Protein AF-A0A2I4AKE6-F1 (afdb_monomer)

Structure (mmCIF, N/CA/C/O backbone):
data_AF-A0A2I4AKE6-F1
#
_entry.id   AF-A0A2I4AKE6-F1
#
loop_
_atom_site.group_PDB
_atom_site.id
_atom_site.type_symbol
_atom_site.label_atom_id
_atom_site.label_alt_id
_atom_site.label_comp_id
_atom_site.label_asym_id
_atom_site.label_entity_id
_atom_site.label_seq_id
_atom_site.pdbx_PDB_ins_code
_atom_site.Cartn_x
_atom_site.Cartn_y
_atom_site.Cartn_z
_atom_site.occupancy
_atom_site.B_iso_or_equiv
_atom_site.auth_seq_id
_atom_site.auth_comp_id
_atom_site.auth_asym_id
_atom_site.auth_atom_id
_atom_site.pdbx_PDB_model_num
ATOM 1 N N . MET A 1 1 ? -21.829 22.627 -34.418 1.00 38.47 1 MET A N 1
ATOM 2 C CA . MET A 1 1 ? -20.359 22.610 -34.274 1.00 38.47 1 MET A CA 1
ATOM 3 C C . MET A 1 1 ? -20.069 22.610 -32.786 1.00 38.47 1 MET A C 1
ATOM 5 O O . MET A 1 1 ? -20.034 23.666 -32.173 1.00 38.47 1 MET A O 1
ATOM 9 N N . GLU A 1 2 ? -20.020 21.418 -32.199 1.00 32.62 2 GLU A N 1
ATOM 10 C CA . GLU A 1 2 ? -19.691 21.207 -30.786 1.00 32.62 2 GLU A CA 1
ATOM 11 C C . GLU A 1 2 ? -18.181 20.988 -30.629 1.00 32.62 2 GLU A C 1
ATOM 13 O O . GLU A 1 2 ? -17.563 20.396 -31.519 1.00 32.62 2 GLU A O 1
ATOM 18 N N . PRO A 1 3 ? -17.573 21.432 -29.518 1.00 36.19 3 PRO A N 1
ATOM 19 C CA . PRO A 1 3 ? -16.171 21.170 -29.240 1.00 36.19 3 PRO A CA 1
ATOM 20 C C . PRO A 1 3 ? -15.984 19.758 -28.665 1.00 36.19 3 PRO A C 1
ATOM 22 O O . PRO A 1 3 ? -16.592 19.385 -27.660 1.00 36.19 3 PRO A O 1
ATOM 25 N N . GLN A 1 4 ? -15.101 18.978 -29.295 1.00 33.66 4 GLN A N 1
ATOM 26 C CA . GLN A 1 4 ? -14.632 17.691 -28.787 1.00 33.66 4 GLN A CA 1
ATOM 27 C C . GLN A 1 4 ? -13.889 17.889 -27.460 1.00 33.66 4 GLN A C 1
ATOM 29 O O . GLN A 1 4 ? -12.823 18.498 -27.392 1.00 33.66 4 GLN A O 1
ATOM 34 N N . LYS A 1 5 ? -14.469 17.344 -26.392 1.00 35.94 5 LYS A N 1
ATOM 35 C CA . LYS A 1 5 ? -13.840 17.196 -25.083 1.00 35.94 5 LYS A CA 1
ATOM 36 C C . LYS A 1 5 ? -12.834 16.048 -25.177 1.00 35.94 5 LYS A C 1
ATOM 38 O O . LYS A 1 5 ? -13.239 14.891 -25.252 1.00 35.94 5 LYS A O 1
ATOM 43 N N . ASN A 1 6 ? -11.540 16.372 -25.179 1.00 31.52 6 ASN A N 1
ATOM 44 C CA . ASN A 1 6 ? -10.468 15.391 -25.018 1.00 31.52 6 ASN A CA 1
ATOM 45 C C . ASN A 1 6 ? -10.684 14.630 -23.703 1.00 31.52 6 ASN A C 1
ATOM 47 O O . ASN A 1 6 ? -10.487 15.157 -22.607 1.00 31.52 6 ASN A O 1
ATOM 51 N N . ARG A 1 7 ? -11.147 13.388 -23.836 1.00 30.38 7 ARG A N 1
ATOM 52 C CA . ARG A 1 7 ? -11.190 12.385 -22.782 1.00 30.38 7 ARG A CA 1
ATOM 53 C C . ARG A 1 7 ? -9.770 11.846 -22.665 1.00 30.38 7 ARG A C 1
ATOM 55 O O . ARG A 1 7 ? -9.350 11.043 -23.484 1.00 30.38 7 ARG A O 1
ATOM 62 N N . VAL A 1 8 ? -9.017 12.365 -21.701 1.00 38.06 8 VAL A N 1
ATOM 63 C CA . VAL A 1 8 ? -7.775 11.727 -21.261 1.00 38.06 8 VAL A CA 1
ATOM 64 C C . VAL A 1 8 ? -8.184 10.389 -20.650 1.00 38.06 8 VAL A C 1
ATOM 66 O O . VAL A 1 8 ? -8.942 10.369 -19.676 1.00 38.06 8 VAL A O 1
ATOM 69 N N . ASP A 1 9 ? -7.764 9.296 -21.283 1.00 30.14 9 ASP A N 1
ATOM 70 C CA . ASP A 1 9 ? -7.914 7.941 -20.761 1.00 30.14 9 ASP A CA 1
ATOM 71 C C . ASP A 1 9 ? -7.290 7.866 -19.366 1.00 30.14 9 ASP A C 1
ATOM 73 O O . ASP A 1 9 ? -6.108 8.145 -19.179 1.00 30.14 9 ASP A O 1
ATOM 77 N N . ARG A 1 10 ? -8.118 7.526 -18.374 1.00 36.72 10 ARG A N 1
ATOM 78 C CA . ARG A 1 10 ? -7.709 7.295 -16.980 1.00 36.72 10 ARG A CA 1
ATOM 79 C C . ARG A 1 10 ? -7.248 5.852 -16.731 1.00 36.72 10 ARG A C 1
ATOM 81 O O . ARG A 1 10 ? -6.892 5.535 -15.606 1.00 36.72 10 ARG A O 1
ATOM 88 N N . ASP A 1 11 ? -7.234 5.001 -17.757 1.00 35.56 11 ASP A N 1
ATOM 89 C CA . ASP A 1 11 ? -7.023 3.555 -17.597 1.00 35.56 11 ASP A CA 1
ATOM 90 C C . ASP A 1 11 ? -5.555 3.103 -17.669 1.00 35.56 11 ASP A C 1
ATOM 92 O O . ASP A 1 11 ? -5.260 1.944 -17.398 1.00 35.56 11 ASP A O 1
ATOM 96 N N . SER A 1 12 ? -4.601 3.995 -17.959 1.00 31.31 12 SER A N 1
ATOM 97 C CA . SER A 1 12 ? -3.183 3.607 -18.093 1.00 31.31 12 SER A CA 1
ATOM 98 C C . SER A 1 12 ? -2.336 3.793 -16.824 1.00 31.31 12 SER A C 1
ATOM 100 O O . SER A 1 12 ? -1.141 3.515 -16.854 1.00 31.31 12 SER A O 1
ATOM 102 N N . THR A 1 13 ? -2.901 4.277 -15.711 1.00 38.59 13 THR A N 1
ATOM 103 C CA . THR A 1 13 ? -2.116 4.716 -14.535 1.00 38.59 13 THR A CA 1
ATOM 104 C C . THR A 1 13 ? -2.053 3.731 -13.364 1.00 38.59 13 THR A C 1
ATOM 106 O O . THR A 1 13 ? -1.404 4.039 -12.373 1.00 38.59 13 THR A O 1
ATOM 109 N N . HIS A 1 14 ? -2.666 2.547 -13.453 1.00 39.97 14 HIS A N 1
ATOM 110 C CA . HIS A 1 14 ? -2.782 1.636 -12.300 1.00 39.97 14 HIS A CA 1
ATOM 111 C C . HIS A 1 14 ? -1.680 0.568 -12.156 1.00 39.97 14 HIS A C 1
ATOM 113 O O . HIS A 1 14 ? -1.729 -0.212 -11.216 1.00 39.97 14 HIS A O 1
ATOM 119 N N . SER A 1 15 ? -0.676 0.503 -13.040 1.00 36.66 15 SER A N 1
ATOM 120 C CA . SER A 1 15 ? 0.200 -0.686 -13.104 1.00 36.66 15 SER A CA 1
ATOM 121 C C . SER A 1 15 ? 1.599 -0.566 -12.475 1.00 36.66 15 SER A C 1
ATOM 123 O O . SER A 1 15 ? 2.372 -1.507 -12.641 1.00 36.66 15 SER A O 1
ATOM 125 N N . PHE A 1 16 ? 1.991 0.524 -11.800 1.00 38.81 16 PHE A N 1
ATOM 126 C CA . PHE A 1 16 ? 3.428 0.713 -11.504 1.00 38.81 16 PHE A CA 1
ATOM 127 C C . PHE A 1 16 ? 3.896 0.664 -10.041 1.00 38.81 16 PHE A C 1
ATOM 129 O O . PHE A 1 16 ? 5.099 0.671 -9.823 1.00 38.81 16 PHE A O 1
ATOM 136 N N . MET A 1 17 ? 3.044 0.518 -9.029 1.00 42.09 17 MET A N 1
ATOM 137 C CA . MET A 1 17 ? 3.538 0.285 -7.661 1.00 42.09 17 MET A CA 1
ATOM 138 C C . MET A 1 17 ? 2.606 -0.667 -6.929 1.00 42.09 17 MET A C 1
ATOM 140 O O . MET A 1 17 ? 1.635 -0.253 -6.311 1.00 42.09 17 MET A O 1
ATOM 144 N N . GLY A 1 18 ? 2.901 -1.961 -7.055 1.00 40.47 18 GLY A N 1
ATOM 145 C CA . GLY A 1 18 ? 2.261 -3.018 -6.282 1.00 40.47 18 GLY A CA 1
ATOM 146 C C . GLY A 1 18 ? 2.714 -2.945 -4.831 1.00 40.47 18 GLY A C 1
ATOM 147 O O . GLY A 1 18 ? 3.645 -3.636 -4.428 1.00 40.47 18 GLY A O 1
ATOM 148 N N . LEU A 1 19 ? 2.054 -2.084 -4.069 1.00 44.03 19 LEU A N 1
ATOM 149 C CA . LEU A 1 19 ? 2.039 -2.108 -2.615 1.00 44.03 19 LEU A CA 1
ATOM 150 C C . LEU A 1 19 ? 0.587 -1.939 -2.178 1.00 44.03 19 LEU A C 1
ATOM 152 O O . LEU A 1 19 ? 0.215 -1.001 -1.479 1.00 44.03 19 LEU A O 1
ATOM 156 N N . ASP A 1 20 ? -0.240 -2.887 -2.623 1.00 45.12 20 ASP A N 1
ATOM 157 C CA . ASP A 1 20 ? -1.551 -3.110 -2.034 1.00 45.12 20 ASP A CA 1
ATOM 158 C C . ASP A 1 20 ? -1.311 -3.475 -0.564 1.00 45.12 20 ASP A C 1
ATOM 160 O O . ASP A 1 20 ? -0.969 -4.616 -0.229 1.00 45.12 20 ASP A O 1
ATOM 164 N N . ILE A 1 21 ? -1.445 -2.503 0.344 1.00 46.41 21 ILE A N 1
ATOM 165 C CA . ILE A 1 21 ? -1.764 -2.859 1.718 1.00 46.41 21 ILE A CA 1
ATOM 166 C C . ILE A 1 21 ? -3.148 -3.487 1.626 1.00 46.41 21 ILE A C 1
ATOM 168 O O . ILE A 1 21 ? -4.038 -3.040 0.904 1.00 46.41 21 ILE A O 1
ATOM 172 N N . VAL A 1 22 ? -3.296 -4.651 2.237 1.00 48.03 22 VAL A N 1
ATOM 173 C CA . VAL A 1 22 ? -4.412 -5.542 1.938 1.00 48.03 22 VAL A CA 1
ATOM 174 C C . VAL A 1 22 ? -5.661 -5.037 2.658 1.00 48.03 22 VAL A C 1
ATOM 176 O O . VAL A 1 22 ? -6.074 -5.538 3.701 1.00 48.03 22 VAL A O 1
ATOM 179 N N . MET A 1 23 ? -6.249 -3.983 2.100 1.00 49.62 23 MET A N 1
ATOM 180 C CA . MET A 1 23 ? -7.586 -3.487 2.408 1.00 49.62 23 MET A CA 1
ATOM 181 C C . MET A 1 23 ? -8.534 -3.642 1.211 1.00 49.62 23 MET A C 1
ATOM 183 O O . MET A 1 23 ? -9.724 -3.353 1.339 1.00 49.62 23 MET A O 1
ATOM 187 N N . GLN A 1 24 ? -8.041 -4.126 0.062 1.00 43.97 24 GLN A N 1
ATOM 188 C CA . GLN A 1 24 ? -8.858 -4.460 -1.105 1.00 43.97 24 GLN A CA 1
ATOM 189 C C . GLN A 1 24 ? -9.118 -5.965 -1.267 1.00 43.97 24 GLN A C 1
ATOM 191 O O . GLN A 1 24 ? -8.494 -6.834 -0.662 1.00 43.97 24 GLN A O 1
ATOM 196 N N . ASP A 1 25 ? -10.189 -6.215 -2.012 1.00 46.47 25 ASP A N 1
ATOM 197 C CA . ASP A 1 25 ? -11.026 -7.405 -2.061 1.00 46.47 25 ASP A CA 1
ATOM 198 C C . ASP A 1 25 ? -10.290 -8.678 -2.509 1.00 46.47 25 ASP A C 1
ATOM 200 O O . ASP A 1 25 ? -9.368 -8.642 -3.317 1.00 46.47 25 ASP A O 1
ATOM 204 N N . GLY A 1 26 ? -10.755 -9.850 -2.064 1.00 49.59 26 GLY A N 1
ATOM 205 C CA . GLY A 1 26 ? -10.134 -11.146 -2.381 1.00 49.59 26 GLY A CA 1
ATOM 206 C C . GLY A 1 26 ? -10.088 -11.529 -3.870 1.00 49.59 26 GLY A C 1
ATOM 207 O O . GLY A 1 26 ? -9.507 -12.562 -4.199 1.00 49.59 26 GLY A O 1
ATOM 208 N N . ARG A 1 27 ? -10.657 -10.700 -4.752 1.00 51.59 27 ARG A N 1
ATOM 209 C CA . ARG A 1 27 ? -10.729 -10.896 -6.205 1.00 51.59 27 ARG A CA 1
ATOM 210 C C . ARG A 1 27 ? -9.373 -10.765 -6.905 1.00 51.59 27 ARG A C 1
ATOM 212 O O . ARG A 1 27 ? -9.135 -11.490 -7.870 1.00 51.59 27 ARG A O 1
ATOM 219 N N . ASP A 1 28 ? -8.469 -9.927 -6.402 1.00 56.94 28 ASP A N 1
ATOM 220 C CA . ASP A 1 28 ? -7.178 -9.690 -7.068 1.00 56.94 28 ASP A CA 1
ATOM 221 C C . ASP A 1 28 ? -6.180 -10.828 -6.804 1.00 56.94 28 ASP A C 1
ATOM 223 O O . ASP A 1 28 ? -5.470 -11.270 -7.709 1.00 56.94 28 ASP A O 1
ATOM 227 N N . GLY A 1 29 ? -6.221 -11.420 -5.605 1.00 61.97 29 GLY A N 1
ATOM 228 C CA . GLY A 1 29 ? -5.504 -12.666 -5.321 1.00 61.97 29 GLY A CA 1
ATOM 229 C C . GLY A 1 29 ? -5.982 -13.817 -6.217 1.00 61.97 29 GLY A C 1
ATOM 230 O O . GLY A 1 29 ? -5.176 -14.528 -6.822 1.00 61.97 29 GLY A O 1
ATOM 231 N N . GLU A 1 30 ? -7.296 -13.974 -6.384 1.00 73.31 30 GLU A N 1
ATOM 232 C CA . GLU A 1 30 ? -7.837 -15.006 -7.276 1.00 73.31 30 GLU A CA 1
ATOM 233 C C . GLU A 1 30 ? -7.382 -14.818 -8.729 1.00 73.31 30 GLU A C 1
ATOM 235 O O . GLU A 1 30 ? -7.088 -15.805 -9.405 1.00 73.31 30 GLU A O 1
ATOM 240 N N . LEU A 1 31 ? -7.236 -13.577 -9.203 1.00 81.69 31 LEU A N 1
ATOM 241 C CA . LEU A 1 31 ? -6.708 -13.298 -10.539 1.00 81.69 31 LEU A CA 1
ATOM 242 C C . LEU A 1 31 ? -5.254 -13.766 -10.708 1.00 81.69 31 LEU A C 1
ATOM 244 O O . LEU A 1 31 ? -4.941 -14.403 -11.720 1.00 81.69 31 LEU A O 1
ATOM 248 N N . LEU A 1 32 ? -4.374 -13.491 -9.737 1.00 84.62 32 LEU A N 1
ATOM 249 C CA . LEU A 1 32 ? -2.970 -13.927 -9.786 1.00 84.62 32 LEU A CA 1
ATOM 250 C C . LEU A 1 32 ? -2.865 -15.450 -9.843 1.00 84.62 32 LEU A C 1
ATOM 252 O O . LEU A 1 32 ? -2.149 -15.998 -10.687 1.00 84.62 32 LEU A O 1
ATOM 256 N N . LYS A 1 33 ? -3.642 -16.133 -8.999 1.00 84.69 33 LYS A N 1
ATOM 257 C CA . LYS A 1 33 ? -3.708 -17.594 -8.982 1.00 84.69 33 LYS A CA 1
ATOM 258 C C . LYS A 1 33 ? -4.236 -18.149 -10.307 1.00 84.69 33 LYS A C 1
ATOM 260 O O . LYS A 1 33 ? -3.587 -19.000 -10.906 1.00 84.69 33 LYS A O 1
ATOM 265 N N . ASN A 1 34 ? -5.350 -17.617 -10.809 1.00 85.31 34 ASN A N 1
ATOM 266 C CA . ASN A 1 34 ? -5.944 -18.051 -12.077 1.00 85.31 34 ASN A CA 1
ATOM 267 C C . ASN A 1 34 ? -4.990 -17.839 -13.264 1.00 85.31 34 ASN A C 1
ATOM 269 O O . ASN A 1 34 ? -4.931 -18.664 -14.176 1.00 85.31 34 ASN A O 1
ATOM 273 N N . THR A 1 35 ? -4.223 -16.746 -13.252 1.00 89.06 35 THR A N 1
ATOM 274 C CA . THR A 1 35 ? -3.222 -16.451 -14.286 1.00 89.06 35 THR A CA 1
ATOM 275 C C . THR A 1 35 ? -2.043 -17.422 -14.206 1.00 89.06 35 THR A C 1
ATOM 277 O O . THR A 1 35 ? -1.638 -17.974 -15.230 1.00 89.06 35 THR A O 1
ATOM 280 N N . SER A 1 36 ? -1.537 -17.684 -12.998 1.00 91.50 36 SER A N 1
ATOM 281 C CA . SER A 1 36 ? -0.499 -18.690 -12.731 1.00 91.50 36 SER A CA 1
ATOM 282 C C . SER A 1 36 ? -0.925 -20.085 -13.218 1.00 91.50 36 SER A C 1
ATOM 284 O O . SER A 1 36 ? -0.188 -20.758 -13.951 1.00 91.50 36 SER A O 1
ATOM 286 N N . ASP A 1 37 ? -2.166 -20.475 -12.912 1.00 90.31 37 ASP A N 1
ATOM 287 C CA . ASP A 1 37 ? -2.764 -21.738 -13.345 1.00 90.31 37 ASP A CA 1
ATOM 288 C C . ASP A 1 37 ? -2.898 -21.815 -14.870 1.00 90.31 37 ASP A C 1
ATOM 290 O O . ASP A 1 37 ? -2.515 -22.820 -15.474 1.00 90.31 37 ASP A O 1
ATOM 294 N N . LEU A 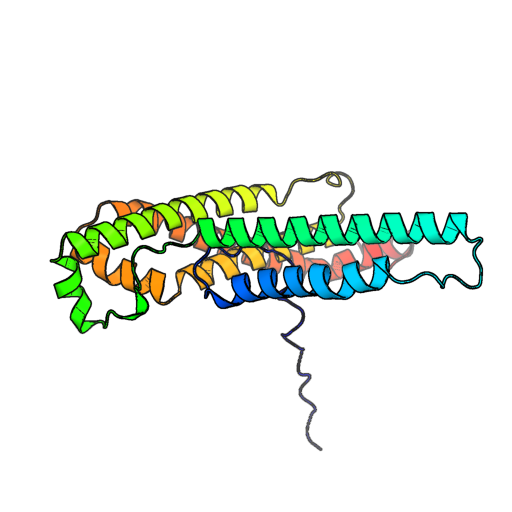1 38 ? -3.376 -20.751 -15.523 1.00 93.50 38 LEU A N 1
ATOM 295 C CA . LEU A 1 38 ? -3.492 -20.693 -16.981 1.00 93.50 38 LEU A CA 1
ATOM 296 C C . LEU A 1 38 ? -2.125 -20.857 -17.664 1.00 93.50 38 LEU A C 1
ATOM 298 O O . LEU A 1 38 ? -1.990 -21.636 -18.614 1.00 93.50 38 LEU A O 1
ATOM 302 N N . ILE A 1 39 ? -1.103 -20.146 -17.184 1.00 93.75 39 ILE A N 1
ATOM 303 C CA . ILE A 1 39 ? 0.255 -20.218 -17.736 1.00 93.75 39 ILE A CA 1
ATOM 304 C C . ILE A 1 39 ? 0.827 -21.625 -17.560 1.00 93.75 39 ILE A C 1
ATOM 306 O O . ILE A 1 39 ? 1.281 -22.227 -18.537 1.00 93.75 39 ILE A O 1
ATOM 310 N N . SER A 1 40 ? 0.722 -22.196 -16.363 1.00 93.75 40 SER A N 1
ATOM 311 C CA . SER A 1 40 ? 1.242 -23.534 -16.060 1.00 93.75 40 SER A CA 1
ATOM 312 C C . SER A 1 40 ? 0.533 -24.648 -16.821 1.00 93.75 40 SER A C 1
ATOM 314 O O . SER A 1 40 ? 1.154 -25.486 -17.491 1.00 93.75 40 SER A O 1
ATOM 316 N N . GLN A 1 41 ? -0.792 -24.678 -16.715 1.00 93.62 41 GLN A N 1
ATOM 317 C CA . GLN A 1 41 ? -1.593 -25.818 -17.145 1.00 93.62 41 GLN A CA 1
ATOM 318 C C . GLN A 1 41 ? -1.873 -25.785 -18.648 1.00 93.62 41 GLN A C 1
ATOM 320 O O . GLN A 1 41 ? -1.991 -26.844 -19.264 1.00 93.62 41 GLN A O 1
ATOM 325 N N . VAL A 1 42 ? -1.929 -24.596 -19.260 1.00 93.12 42 VAL A N 1
ATOM 326 C CA . VAL A 1 42 ? -2.205 -24.450 -20.695 1.00 93.12 42 VAL A CA 1
ATOM 327 C C . VAL A 1 42 ? -0.935 -24.122 -21.466 1.00 93.12 42 VAL A C 1
ATOM 329 O O . VAL A 1 42 ? -0.503 -24.932 -22.288 1.00 93.12 42 VAL A O 1
ATOM 332 N N . TYR A 1 43 ? -0.309 -22.972 -21.208 1.00 92.06 43 TYR A N 1
ATOM 333 C CA . TYR A 1 43 ? 0.768 -22.467 -22.067 1.00 92.06 43 TYR A CA 1
ATOM 334 C C . TYR A 1 43 ? 2.062 -23.278 -21.950 1.00 92.06 43 TYR A C 1
ATOM 336 O O . TYR A 1 43 ? 2.572 -23.754 -22.966 1.00 92.06 43 TYR A O 1
ATOM 344 N N . ILE A 1 44 ? 2.564 -23.513 -20.735 1.00 94.06 44 ILE A N 1
ATOM 345 C CA . ILE A 1 44 ? 3.777 -24.315 -20.510 1.00 94.06 44 ILE A CA 1
ATOM 346 C C . ILE A 1 44 ? 3.554 -25.755 -20.983 1.00 94.06 44 ILE A C 1
ATOM 348 O O . ILE A 1 44 ? 4.396 -26.332 -21.674 1.00 94.06 44 ILE A O 1
ATOM 352 N N . SER A 1 45 ? 2.392 -26.331 -20.670 1.00 91.69 45 SER A N 1
ATOM 353 C CA . SER A 1 45 ? 2.033 -27.690 -21.088 1.00 91.69 45 SER A CA 1
ATOM 354 C C . SER A 1 45 ? 1.933 -27.843 -22.610 1.00 91.69 45 SER A C 1
ATOM 356 O O . SER A 1 45 ? 2.370 -28.860 -23.158 1.00 91.69 45 SER A O 1
ATOM 358 N N . MET A 1 46 ? 1.392 -26.841 -23.308 1.00 92.69 46 MET A N 1
ATOM 359 C CA . MET A 1 46 ? 1.352 -26.802 -24.771 1.00 92.69 46 MET A CA 1
ATOM 360 C C . MET A 1 46 ? 2.764 -26.673 -25.349 1.00 92.69 46 MET A C 1
ATOM 362 O O . MET A 1 46 ? 3.159 -27.511 -26.159 1.00 92.69 46 MET A O 1
ATOM 366 N N . LEU A 1 47 ? 3.565 -25.726 -24.847 1.00 91.38 47 LEU A N 1
ATOM 367 C CA . LEU A 1 47 ? 4.950 -25.526 -25.275 1.00 91.38 47 LEU A CA 1
ATOM 368 C C . LEU A 1 47 ? 5.787 -26.795 -25.105 1.00 91.38 47 LEU A C 1
ATOM 370 O O . LEU A 1 47 ? 6.481 -27.185 -26.043 1.00 91.38 47 LEU A O 1
ATOM 374 N N . LYS A 1 48 ? 5.678 -27.501 -23.970 1.00 91.06 48 LYS A N 1
ATOM 375 C CA . LYS A 1 48 ? 6.380 -28.775 -23.726 1.00 91.06 48 LYS A CA 1
ATOM 376 C C . LYS A 1 48 ? 6.078 -29.813 -24.817 1.00 91.06 48 LYS A C 1
ATOM 378 O O . LYS A 1 48 ? 7.015 -30.452 -25.298 1.00 91.06 48 LYS A O 1
ATOM 383 N N . LYS A 1 49 ? 4.824 -29.908 -25.278 1.00 89.56 49 LYS A N 1
ATOM 384 C CA . LYS A 1 49 ? 4.377 -30.841 -26.335 1.00 89.56 49 LYS A CA 1
ATOM 385 C C . LYS A 1 49 ? 4.758 -30.414 -27.755 1.00 89.56 49 LYS A C 1
ATOM 387 O O . LYS A 1 49 ? 4.794 -31.260 -28.646 1.00 89.56 49 LYS A O 1
ATOM 392 N N . THR A 1 50 ? 5.055 -29.139 -27.983 1.00 87.12 50 THR A N 1
ATOM 393 C CA . THR A 1 50 ? 5.424 -28.626 -29.307 1.00 87.12 50 THR A CA 1
ATOM 394 C C . THR A 1 50 ? 6.772 -29.191 -29.756 1.00 87.12 50 THR A C 1
ATOM 396 O O . THR A 1 50 ? 7.806 -28.910 -29.153 1.00 87.12 50 THR A O 1
ATOM 399 N N . THR A 1 51 ? 6.774 -30.003 -30.813 1.00 78.00 51 THR A N 1
ATOM 400 C CA . THR A 1 51 ? 7.979 -30.645 -31.377 1.00 78.00 51 THR A CA 1
ATOM 401 C C . THR A 1 51 ? 8.535 -29.935 -32.611 1.00 78.00 51 THR A C 1
ATOM 403 O O . THR A 1 51 ? 9.644 -30.240 -33.039 1.00 78.00 51 THR A O 1
ATOM 406 N N . HIS A 1 52 ? 7.777 -28.998 -33.178 1.00 74.69 52 HIS A N 1
ATOM 407 C CA . HIS A 1 52 ? 8.091 -28.272 -34.404 1.00 74.69 52 HIS A CA 1
ATOM 408 C C . HIS A 1 52 ? 7.966 -26.763 -34.173 1.00 74.69 52 HIS A C 1
ATOM 410 O O . HIS A 1 52 ? 7.150 -26.318 -33.372 1.00 74.69 52 HIS A O 1
ATOM 416 N N . GLY A 1 53 ? 8.777 -25.975 -34.870 1.00 75.62 53 GLY A N 1
ATOM 417 C CA . GLY A 1 53 ? 8.835 -24.522 -34.729 1.00 75.62 53 GLY A CA 1
ATOM 418 C C . GLY A 1 53 ? 10.231 -24.002 -35.061 1.00 75.62 53 GLY A C 1
ATOM 419 O O . GLY A 1 53 ? 11.149 -24.790 -35.275 1.00 75.62 53 GLY A O 1
ATOM 420 N N . GLY A 1 54 ? 10.383 -22.678 -35.135 1.00 76.25 54 GLY A N 1
ATOM 421 C CA . GLY A 1 54 ? 11.676 -22.059 -35.430 1.00 76.25 54 GLY A CA 1
ATOM 422 C C . GLY A 1 54 ? 12.187 -22.402 -36.829 1.00 76.25 54 GLY A C 1
ATOM 423 O O . GLY A 1 54 ? 13.288 -22.917 -36.963 1.00 76.25 54 GLY A O 1
ATOM 424 N N . GLU A 1 55 ? 11.411 -22.088 -37.873 1.00 78.38 55 GLU A N 1
ATOM 425 C CA . GLU A 1 55 ? 11.697 -22.411 -39.290 1.00 78.38 55 GLU A CA 1
ATOM 426 C C . GLU A 1 55 ? 13.094 -21.985 -39.788 1.00 78.38 55 GLU A C 1
ATOM 428 O O . GLU A 1 55 ? 13.572 -22.475 -40.807 1.00 78.38 55 GLU A O 1
ATOM 433 N N . LYS A 1 56 ? 13.764 -21.078 -39.067 1.00 83.38 56 LYS A N 1
ATOM 434 C CA . LYS A 1 56 ? 15.112 -20.568 -39.364 1.00 83.38 56 LYS A CA 1
ATOM 435 C C . LYS A 1 56 ? 16.211 -21.128 -38.446 1.00 83.38 56 LYS A C 1
ATOM 437 O O . LYS A 1 56 ? 17.336 -20.640 -38.496 1.00 83.38 56 LYS A O 1
ATOM 442 N N . MET A 1 57 ? 15.904 -22.098 -37.585 1.00 85.56 57 MET A N 1
ATOM 443 C CA . MET A 1 57 ? 16.800 -22.607 -36.539 1.00 85.56 57 MET A CA 1
ATOM 444 C C . MET A 1 57 ? 17.057 -24.105 -36.708 1.00 85.56 57 MET A C 1
ATOM 446 O O . MET A 1 57 ? 16.216 -24.852 -37.204 1.00 85.56 57 MET A O 1
ATOM 450 N N . THR A 1 58 ? 18.225 -24.567 -36.261 1.00 87.94 58 THR A N 1
ATOM 451 C CA . THR A 1 58 ? 18.489 -26.011 -36.158 1.00 87.94 58 THR A CA 1
ATOM 452 C C . THR A 1 58 ? 17.692 -26.624 -35.001 1.00 87.94 58 THR A C 1
ATOM 454 O O . THR A 1 58 ? 17.388 -25.944 -34.021 1.00 87.94 58 THR A O 1
ATOM 457 N N . ALA A 1 59 ? 17.386 -27.924 -35.069 1.00 84.75 59 ALA A N 1
ATOM 458 C CA . ALA A 1 59 ? 16.620 -28.606 -34.019 1.00 84.75 59 ALA A CA 1
ATOM 459 C C . ALA A 1 59 ? 17.219 -28.459 -32.595 1.00 84.75 59 ALA A C 1
ATOM 461 O O . ALA A 1 59 ? 16.447 -28.212 -31.665 1.00 84.75 59 ALA A O 1
ATOM 462 N N . PRO A 1 60 ? 18.554 -28.529 -32.386 1.00 87.06 60 PRO A N 1
ATOM 463 C CA . PRO A 1 60 ? 19.149 -28.281 -31.070 1.00 87.06 60 PRO A CA 1
ATOM 464 C C . PRO A 1 60 ? 18.982 -26.832 -30.591 1.00 87.06 60 PRO A C 1
ATOM 466 O O . PRO A 1 60 ? 18.694 -26.607 -29.420 1.00 87.06 60 PRO A O 1
ATOM 469 N N . GLN A 1 61 ? 19.119 -25.849 -31.489 1.00 88.06 61 GLN A N 1
ATOM 470 C CA . GLN A 1 61 ? 18.934 -24.429 -31.157 1.00 88.06 61 GLN A CA 1
ATOM 471 C C . GLN A 1 61 ? 17.483 -24.118 -30.791 1.00 88.06 61 GLN A C 1
ATOM 473 O O . GLN A 1 61 ? 17.232 -23.412 -29.818 1.00 88.06 61 GLN A O 1
ATOM 478 N N . PHE A 1 62 ? 16.532 -24.671 -31.546 1.00 88.38 62 PHE A N 1
ATOM 479 C CA . PHE A 1 62 ? 15.114 -24.534 -31.241 1.00 88.38 62 PHE A CA 1
ATOM 480 C C . PHE A 1 62 ? 14.783 -25.119 -29.863 1.00 88.38 62 PHE A C 1
ATOM 482 O O . PHE A 1 62 ? 14.072 -24.480 -29.091 1.00 88.38 62 PHE A O 1
ATOM 489 N N . GLN A 1 63 ? 15.336 -26.289 -29.520 1.00 88.69 63 GLN A N 1
ATOM 490 C CA . GLN A 1 63 ? 15.112 -26.875 -28.197 1.00 88.69 63 GLN A CA 1
ATOM 491 C C . GLN A 1 63 ? 15.733 -26.072 -27.054 1.00 88.69 63 GLN A C 1
ATOM 493 O O . GLN A 1 63 ? 15.096 -25.941 -26.013 1.00 88.69 63 GLN A O 1
ATOM 498 N N . ALA A 1 64 ? 16.925 -25.502 -27.245 1.00 90.94 64 ALA A N 1
ATOM 499 C CA . ALA A 1 64 ? 17.542 -24.641 -26.238 1.00 90.94 64 ALA A CA 1
ATOM 500 C C . ALA A 1 64 ? 16.672 -23.404 -25.948 1.00 90.94 64 ALA A C 1
ATOM 502 O O . ALA A 1 64 ? 16.257 -23.202 -24.811 1.00 90.94 64 ALA A O 1
ATOM 503 N N . VAL A 1 65 ? 16.283 -22.651 -26.986 1.00 91.38 65 VAL A N 1
ATOM 504 C CA . VAL A 1 65 ? 15.437 -21.450 -26.833 1.00 91.38 65 VAL A CA 1
ATOM 505 C C . VAL A 1 65 ? 14.071 -21.785 -26.239 1.00 91.38 65 VAL A C 1
ATOM 507 O O . VAL A 1 65 ? 13.557 -21.057 -25.391 1.00 91.38 65 VAL A O 1
ATOM 510 N N . LYS A 1 66 ? 13.474 -22.903 -26.665 1.00 92.56 66 LYS A N 1
ATOM 511 C CA . LYS A 1 66 ? 12.214 -23.384 -26.100 1.00 92.56 66 LYS A CA 1
ATOM 512 C C . LYS A 1 66 ? 12.355 -23.675 -24.604 1.00 92.56 66 LYS A C 1
ATOM 514 O O . LYS A 1 66 ? 11.468 -23.296 -23.842 1.00 92.56 66 LYS A O 1
ATOM 519 N N . GLN A 1 67 ? 13.426 -24.352 -24.193 1.00 94.06 67 GLN A N 1
ATOM 520 C CA . GLN A 1 67 ? 13.647 -24.682 -22.789 1.00 94.06 67 GLN A CA 1
ATOM 521 C C . GLN A 1 67 ? 13.889 -23.425 -21.951 1.00 94.06 67 GLN A C 1
ATOM 523 O O . GLN A 1 67 ? 13.295 -23.302 -20.884 1.00 94.06 67 GLN A O 1
ATOM 528 N N . ASP A 1 68 ? 14.672 -22.470 -22.453 1.00 95.06 68 ASP A N 1
ATOM 529 C CA . ASP A 1 68 ? 14.911 -21.194 -21.771 1.00 95.06 68 ASP A CA 1
ATOM 530 C C . ASP A 1 68 ? 13.606 -20.417 -21.568 1.00 95.06 68 ASP A C 1
ATOM 532 O O . ASP A 1 68 ? 13.324 -19.951 -20.464 1.00 95.06 68 ASP A O 1
ATOM 536 N N . TYR A 1 69 ? 12.759 -20.348 -22.599 1.00 93.88 69 TYR A N 1
ATOM 537 C CA . TYR A 1 69 ? 11.462 -19.681 -22.501 1.00 93.88 69 TYR A CA 1
ATOM 538 C C . TYR A 1 69 ? 10.506 -20.389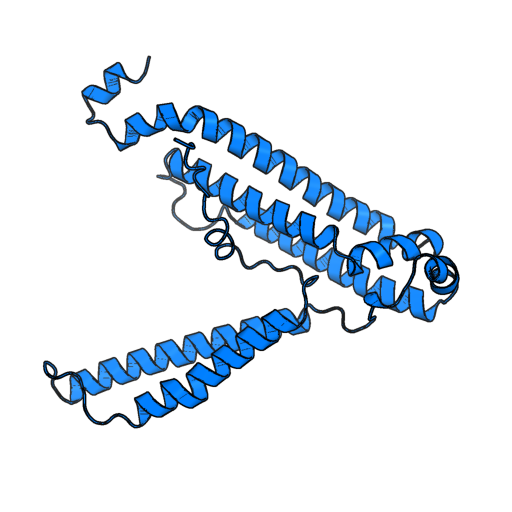 -21.531 1.00 93.88 69 TYR A C 1
ATOM 540 O O . TYR A 1 69 ? 9.815 -19.729 -20.755 1.00 93.88 69 TYR A O 1
ATOM 548 N N . ILE A 1 70 ? 10.489 -21.728 -21.525 1.00 95.12 70 ILE A N 1
ATOM 549 C CA . ILE A 1 70 ? 9.735 -22.507 -20.530 1.00 95.12 70 ILE A CA 1
ATOM 550 C C . ILE A 1 70 ? 10.228 -22.176 -19.120 1.00 95.12 70 ILE A C 1
ATOM 552 O O . ILE A 1 70 ? 9.400 -21.870 -18.267 1.00 95.12 70 ILE A O 1
ATOM 556 N N . ASN A 1 71 ? 11.542 -22.161 -18.889 1.00 95.62 71 ASN A N 1
ATOM 557 C CA . ASN A 1 71 ? 12.112 -21.817 -17.586 1.00 95.62 71 ASN A CA 1
ATOM 558 C C . ASN A 1 71 ? 11.715 -20.388 -17.165 1.00 95.62 71 ASN A C 1
ATOM 560 O O . ASN A 1 71 ? 11.366 -20.161 -16.010 1.00 95.62 71 ASN A O 1
ATOM 564 N N . SER A 1 72 ? 11.709 -19.422 -18.095 1.00 96.25 72 SER A N 1
ATOM 565 C CA . SER A 1 72 ? 11.229 -18.060 -17.815 1.00 96.25 72 SER A CA 1
ATOM 566 C C . SER A 1 72 ? 9.756 -18.033 -17.394 1.00 96.25 72 SER A C 1
ATOM 568 O O . SER A 1 72 ? 9.409 -17.332 -16.445 1.00 96.25 72 SER A O 1
ATOM 570 N N . LEU A 1 73 ? 8.890 -18.807 -18.056 1.00 95.56 73 LEU A N 1
ATOM 571 C CA . LEU A 1 73 ? 7.472 -18.908 -17.691 1.00 95.56 73 LEU A CA 1
ATOM 572 C C . LEU A 1 73 ? 7.257 -19.631 -16.355 1.00 95.56 73 LEU A C 1
ATOM 574 O O . LEU A 1 73 ? 6.377 -19.234 -15.591 1.00 95.56 73 LEU A O 1
ATOM 578 N N . GLU A 1 74 ? 8.048 -20.663 -16.056 1.00 95.25 74 GLU A N 1
ATOM 579 C CA . GLU A 1 74 ? 8.021 -21.360 -14.763 1.00 95.25 74 GLU A CA 1
ATOM 580 C C . GLU A 1 74 ? 8.447 -20.415 -13.628 1.00 95.25 74 GLU A C 1
ATOM 582 O O . GLU A 1 74 ? 7.754 -20.322 -12.615 1.00 95.25 74 GLU A O 1
ATOM 587 N N . ASN A 1 75 ? 9.504 -19.624 -13.832 1.00 94.31 75 ASN A N 1
ATOM 588 C CA . ASN A 1 75 ? 9.932 -18.597 -12.877 1.00 94.31 75 ASN A CA 1
ATOM 589 C C . ASN A 1 75 ? 8.858 -17.517 -12.677 1.00 94.31 75 ASN A C 1
ATOM 591 O O . ASN A 1 75 ? 8.561 -17.145 -11.543 1.00 94.31 75 ASN A O 1
ATOM 595 N N . PHE A 1 76 ? 8.237 -17.038 -13.759 1.00 93.38 76 PHE A N 1
ATOM 596 C CA . PHE A 1 76 ? 7.156 -16.054 -13.676 1.00 93.38 76 PHE A CA 1
ATOM 597 C C . PHE A 1 76 ? 5.932 -16.603 -12.929 1.00 93.38 76 PHE A C 1
ATOM 599 O O . PHE A 1 76 ? 5.368 -15.932 -12.071 1.00 93.38 76 PHE A O 1
ATOM 606 N N . THR A 1 77 ? 5.561 -17.855 -13.191 1.00 93.31 77 THR A N 1
ATOM 607 C CA . THR A 1 77 ? 4.494 -18.560 -12.465 1.00 93.31 77 THR A CA 1
ATOM 608 C C . THR A 1 77 ? 4.819 -18.677 -10.974 1.00 93.31 77 THR A C 1
ATOM 610 O O . THR A 1 77 ? 3.959 -18.422 -10.127 1.00 93.31 77 THR A O 1
ATOM 613 N N . SER A 1 78 ? 6.062 -19.037 -10.636 1.00 90.88 78 SER A N 1
ATOM 614 C CA . SER A 1 78 ? 6.520 -19.090 -9.245 1.00 90.88 78 SER A CA 1
ATOM 615 C C . SER A 1 78 ? 6.376 -17.726 -8.576 1.00 90.88 78 SER A C 1
ATOM 617 O O . SER A 1 78 ? 5.832 -17.650 -7.481 1.00 90.88 78 SER A O 1
ATOM 619 N N . PHE A 1 79 ? 6.782 -16.650 -9.255 1.00 90.12 79 PHE A N 1
ATOM 620 C CA . PHE A 1 79 ? 6.612 -15.285 -8.762 1.00 90.12 79 PHE A CA 1
ATOM 621 C C . PHE A 1 79 ? 5.137 -14.936 -8.512 1.00 90.12 79 PHE A C 1
ATOM 623 O O . PHE A 1 79 ? 4.810 -14.453 -7.432 1.00 90.12 79 PHE A O 1
ATOM 630 N N . LEU A 1 80 ? 4.233 -15.233 -9.455 1.00 87.94 80 LEU A N 1
ATOM 631 C CA . LEU A 1 80 ? 2.792 -14.998 -9.278 1.00 87.94 80 LEU A CA 1
ATOM 632 C C . LEU A 1 80 ? 2.216 -15.776 -8.088 1.00 87.94 80 LEU A C 1
ATOM 634 O O . LEU A 1 80 ? 1.354 -15.270 -7.373 1.00 87.94 80 LEU A O 1
ATOM 638 N N . THR A 1 81 ? 2.698 -17.000 -7.872 1.00 86.38 81 THR A N 1
ATOM 639 C CA . THR A 1 81 ? 2.260 -17.855 -6.762 1.00 86.38 81 THR A CA 1
ATOM 640 C C . THR A 1 81 ? 2.736 -17.297 -5.424 1.00 86.38 81 THR A C 1
ATOM 642 O O . THR A 1 81 ? 1.930 -17.138 -4.512 1.00 86.38 81 THR A O 1
ATOM 645 N N . THR A 1 82 ? 4.006 -16.901 -5.329 1.00 83.75 82 THR A N 1
ATOM 646 C CA . THR A 1 82 ? 4.553 -16.243 -4.135 1.00 83.75 82 THR A CA 1
ATOM 647 C C . THR A 1 82 ? 3.870 -14.900 -3.863 1.00 83.75 82 THR A C 1
ATOM 649 O O . THR A 1 82 ? 3.558 -14.594 -2.715 1.00 83.75 82 THR A O 1
ATOM 652 N N . ALA A 1 83 ? 3.579 -14.109 -4.900 1.00 81.88 83 ALA A N 1
ATOM 653 C CA . ALA A 1 83 ? 2.830 -12.861 -4.761 1.00 81.88 83 ALA A CA 1
ATOM 654 C C . ALA A 1 83 ? 1.410 -13.117 -4.229 1.00 81.88 83 ALA A C 1
ATOM 656 O O . ALA A 1 83 ? 0.968 -12.440 -3.302 1.00 81.88 83 ALA A O 1
ATOM 657 N N . HIS A 1 84 ? 0.722 -14.135 -4.754 1.00 81.44 84 HIS A N 1
ATOM 658 C CA . HIS A 1 84 ? -0.579 -14.561 -4.245 1.00 81.44 84 HIS A CA 1
ATOM 659 C C . HIS A 1 84 ? -0.512 -14.969 -2.767 1.00 81.44 84 HIS A C 1
ATOM 661 O O . HIS A 1 84 ? -1.332 -14.512 -1.976 1.00 81.44 84 HIS A O 1
ATOM 667 N N . GLU A 1 85 ? 0.450 -15.812 -2.387 1.00 79.19 85 GLU A N 1
ATOM 668 C CA . GLU A 1 85 ? 0.636 -16.250 -0.998 1.00 79.19 85 GLU A CA 1
ATOM 669 C C . GLU A 1 85 ? 0.904 -15.063 -0.068 1.00 79.19 85 GLU A C 1
ATOM 671 O O . GLU A 1 85 ? 0.232 -14.934 0.951 1.00 79.19 85 GLU A O 1
ATOM 676 N N . SER A 1 86 ? 1.781 -14.138 -0.469 1.00 73.94 86 SER A N 1
ATOM 677 C CA . SER A 1 86 ? 2.068 -12.923 0.300 1.00 73.94 86 SER A CA 1
ATOM 678 C C . SER A 1 86 ? 0.825 -12.049 0.505 1.00 73.94 86 SER A C 1
ATOM 680 O O . SER A 1 86 ? 0.623 -11.510 1.592 1.00 73.94 86 SER A O 1
ATOM 682 N N . ILE A 1 87 ? -0.042 -11.930 -0.507 1.00 68.69 87 ILE A N 1
ATOM 683 C CA . ILE A 1 87 ? -1.305 -11.185 -0.395 1.00 68.69 87 ILE A CA 1
ATOM 684 C C . ILE A 1 87 ? -2.289 -11.898 0.545 1.00 68.69 87 ILE A C 1
ATOM 686 O O . ILE A 1 87 ? -2.971 -11.231 1.323 1.00 68.69 87 ILE A O 1
ATOM 690 N N . GLN A 1 88 ? -2.368 -13.234 0.511 1.00 67.38 88 GLN A N 1
ATOM 691 C CA . GLN A 1 88 ? -3.243 -13.983 1.424 1.00 67.38 88 GLN A CA 1
ATOM 692 C C . GLN A 1 88 ? -2.745 -13.921 2.873 1.00 67.38 88 GLN A C 1
ATOM 694 O O . GLN A 1 88 ? -3.552 -13.700 3.769 1.00 67.38 88 GLN A O 1
ATOM 699 N N . GLU A 1 89 ? -1.436 -14.042 3.117 1.00 63.41 89 GLU A N 1
ATOM 700 C CA . GLU A 1 89 ? -0.855 -13.913 4.466 1.00 63.41 89 GLU A CA 1
ATOM 701 C C . GLU A 1 89 ? -1.102 -12.531 5.086 1.00 63.41 89 GLU A C 1
ATOM 703 O O . GLU A 1 89 ? -1.212 -12.397 6.304 1.00 63.41 89 GLU A O 1
ATOM 708 N N . LYS A 1 90 ? -1.218 -11.498 4.248 1.00 62.41 90 LYS A N 1
ATOM 709 C CA . LYS A 1 90 ? -1.476 -10.120 4.670 1.00 62.41 90 LYS A CA 1
ATOM 710 C C . LYS A 1 90 ? -2.961 -9.816 4.928 1.00 62.41 90 LYS A C 1
ATOM 712 O O . LYS A 1 90 ? -3.263 -8.722 5.407 1.00 62.41 90 LYS A O 1
ATOM 717 N N . LYS A 1 91 ? -3.903 -10.729 4.666 1.00 64.06 91 LYS A N 1
ATOM 718 C CA . LYS A 1 91 ? -5.318 -10.493 5.000 1.00 64.06 91 LYS A CA 1
ATOM 719 C C . LYS A 1 91 ? -5.574 -10.606 6.496 1.00 64.06 91 LYS A C 1
ATOM 721 O O . LYS A 1 91 ? -5.161 -11.560 7.152 1.00 64.06 91 LYS A O 1
ATOM 726 N N . CYS A 1 92 ? -6.369 -9.677 7.027 1.00 63.16 92 CYS A N 1
ATOM 727 C CA . CYS A 1 92 ? -7.020 -9.919 8.306 1.00 63.16 92 CYS A CA 1
ATOM 728 C C . CYS A 1 92 ? -8.268 -10.794 8.109 1.00 63.16 92 CYS A C 1
ATOM 730 O O . CYS A 1 92 ? -9.373 -10.286 7.948 1.00 63.16 92 CYS A O 1
ATOM 732 N N . ASP A 1 93 ? -8.104 -12.115 8.165 1.00 57.50 93 ASP A N 1
ATOM 733 C CA . ASP A 1 93 ? -9.212 -13.078 8.027 1.00 57.50 93 ASP A CA 1
ATOM 734 C C . ASP A 1 93 ? -10.140 -13.145 9.260 1.00 57.50 93 ASP A C 1
ATOM 736 O O . ASP A 1 93 ? -11.093 -13.925 9.297 1.00 57.50 93 ASP A O 1
ATOM 740 N N . THR A 1 94 ? -9.869 -12.373 10.318 1.00 53.97 94 THR A N 1
ATOM 741 C CA . THR A 1 94 ? -10.501 -12.604 11.628 1.00 53.97 94 THR A CA 1
ATOM 742 C C . THR A 1 94 ? -11.837 -11.894 11.838 1.00 53.97 94 THR A C 1
ATOM 744 O O . THR A 1 94 ? -12.550 -12.243 12.786 1.00 53.97 94 THR A O 1
ATOM 747 N N . PHE A 1 95 ? -12.230 -10.949 10.975 1.00 57.09 95 PHE A N 1
ATOM 748 C CA . PHE A 1 95 ? -13.517 -10.264 11.107 1.00 57.09 95 PHE A CA 1
ATOM 749 C C . PHE A 1 95 ? -14.039 -9.743 9.763 1.00 57.09 95 PHE A C 1
ATOM 751 O O . PHE A 1 95 ? -13.409 -8.894 9.139 1.00 57.09 95 PHE A O 1
ATOM 758 N N . ASP A 1 96 ? -15.223 -10.200 9.343 1.00 62.56 96 ASP A N 1
ATOM 759 C CA . ASP A 1 96 ? -15.942 -9.604 8.211 1.00 62.56 96 ASP A CA 1
ATOM 760 C C . ASP A 1 96 ? -16.586 -8.286 8.665 1.00 62.56 96 ASP A C 1
ATOM 762 O O . ASP A 1 96 ? -17.774 -8.204 8.998 1.00 62.56 96 ASP A O 1
ATOM 766 N N . VAL A 1 97 ? -15.744 -7.251 8.749 1.00 58.91 97 VAL A N 1
ATOM 767 C CA . VAL A 1 97 ? -16.098 -5.900 9.204 1.00 58.91 97 VAL A CA 1
ATOM 768 C C . VAL A 1 97 ? -17.303 -5.335 8.430 1.00 58.91 97 VAL A C 1
ATOM 770 O O . VAL A 1 97 ? -18.078 -4.542 8.971 1.00 58.91 97 VAL A O 1
ATOM 773 N N . ARG A 1 98 ? -17.514 -5.801 7.193 1.00 57.28 98 ARG A N 1
ATOM 774 C CA . ARG A 1 98 ? -18.522 -5.330 6.229 1.00 57.28 98 ARG A CA 1
ATOM 775 C C . ARG A 1 98 ? -19.970 -5.495 6.689 1.00 57.28 98 ARG A C 1
ATOM 777 O O . ARG A 1 98 ? -20.871 -4.965 6.043 1.00 57.28 98 ARG A O 1
ATOM 784 N N . THR A 1 99 ? -20.212 -6.212 7.784 1.00 61.38 99 THR A N 1
ATOM 785 C CA . THR A 1 99 ? -21.562 -6.479 8.304 1.00 61.38 99 THR A CA 1
ATOM 786 C C . THR A 1 99 ? -22.039 -5.515 9.390 1.00 61.38 99 THR A C 1
ATOM 788 O O . THR A 1 99 ? -23.225 -5.542 9.719 1.00 61.38 99 THR A O 1
ATOM 791 N N . LEU A 1 100 ? -21.181 -4.643 9.932 1.00 66.88 100 LEU A N 1
ATOM 792 C CA . LEU A 1 100 ? -21.592 -3.729 11.002 1.00 66.88 100 LEU A CA 1
ATOM 793 C C . LEU A 1 100 ? -22.213 -2.449 10.445 1.00 66.88 100 LEU A C 1
ATOM 795 O O . LEU A 1 100 ? -21.553 -1.639 9.790 1.00 66.88 100 LEU A O 1
ATOM 799 N N . SER A 1 101 ? -23.496 -2.240 10.743 1.00 75.00 101 SER A N 1
ATOM 800 C CA . SER A 1 101 ? -24.136 -0.951 10.503 1.00 75.00 101 SER A CA 1
ATOM 801 C C . SER A 1 101 ? -23.718 0.061 11.581 1.00 75.00 101 SER A C 1
ATOM 803 O O . SER A 1 101 ? -23.340 -0.331 12.687 1.00 75.00 101 SER A O 1
ATOM 805 N N . PRO A 1 102 ? -23.849 1.379 11.334 1.00 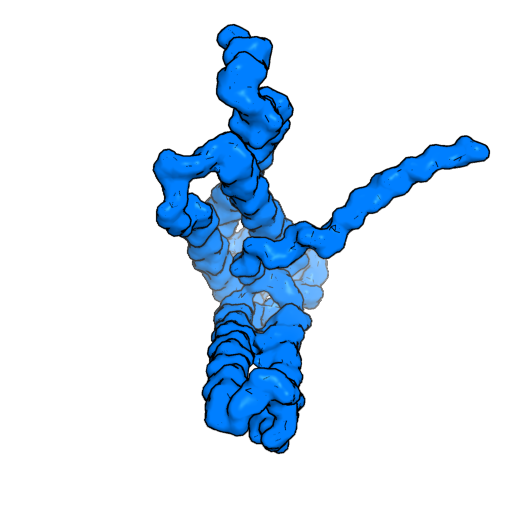78.25 102 PRO A N 1
ATOM 806 C CA . PRO A 1 102 ? -23.581 2.386 12.359 1.00 78.25 102 PRO A CA 1
ATOM 807 C C . PRO A 1 102 ? -24.360 2.181 13.668 1.00 78.25 102 PRO A C 1
ATOM 809 O O . PRO A 1 102 ? -23.876 2.576 14.726 1.00 78.25 102 PRO A O 1
ATOM 812 N N . ALA A 1 103 ? -25.543 1.558 13.606 1.00 80.62 103 ALA A N 1
ATOM 813 C CA . ALA A 1 103 ? -26.362 1.249 14.777 1.00 80.62 103 ALA A CA 1
ATOM 814 C C . ALA A 1 103 ? -25.788 0.099 15.625 1.00 80.62 103 ALA A C 1
ATOM 816 O O . ALA A 1 103 ? -26.038 0.040 16.827 1.00 80.62 103 ALA A O 1
ATOM 817 N N . ASP A 1 104 ? -24.987 -0.783 15.024 1.00 85.00 104 ASP A N 1
ATOM 818 C CA . ASP A 1 104 ? -24.404 -1.947 15.696 1.00 85.00 104 ASP A CA 1
ATOM 819 C C . ASP A 1 104 ? -23.065 -1.627 16.374 1.00 85.00 104 ASP A C 1
ATOM 821 O O . ASP A 1 104 ? -22.590 -2.412 17.195 1.00 85.00 104 ASP A O 1
ATOM 825 N N . ASN A 1 105 ? -22.468 -0.466 16.077 1.00 87.19 105 ASN A N 1
ATOM 826 C CA . ASN A 1 105 ? -21.149 -0.073 16.581 1.00 87.19 105 ASN A CA 1
ATOM 827 C C . ASN A 1 105 ? -21.075 -0.053 18.112 1.00 87.19 105 ASN A C 1
ATOM 829 O O . ASN A 1 105 ? -20.099 -0.529 18.690 1.00 87.19 105 ASN A O 1
ATOM 833 N N . GLU A 1 106 ? -22.109 0.468 18.775 1.00 88.12 106 GLU A N 1
ATOM 834 C CA . GLU A 1 106 ? -22.151 0.528 20.237 1.00 88.12 106 GLU A CA 1
ATOM 835 C C . GLU A 1 106 ? -22.245 -0.879 20.841 1.00 88.12 106 GLU A C 1
ATOM 837 O O . GLU A 1 106 ? -21.521 -1.204 21.780 1.00 88.12 106 GLU A O 1
ATOM 842 N N . THR A 1 107 ? -23.061 -1.759 20.257 1.00 89.00 107 THR A N 1
ATOM 843 C CA . THR A 1 107 ? -23.158 -3.165 20.680 1.00 89.00 107 THR A CA 1
ATOM 844 C C . THR A 1 107 ? -21.834 -3.901 20.465 1.00 89.00 107 THR A C 1
ATOM 846 O O . THR A 1 107 ? -21.371 -4.623 21.350 1.00 89.00 107 THR A O 1
ATOM 849 N N . ALA A 1 108 ? -21.183 -3.679 19.320 1.00 87.81 108 ALA A N 1
ATOM 850 C CA . ALA A 1 108 ? -19.878 -4.246 19.000 1.00 87.81 108 ALA A CA 1
ATOM 851 C C . ALA A 1 108 ? -18.792 -3.778 19.983 1.00 87.81 108 ALA A C 1
ATOM 853 O O . ALA A 1 108 ? -17.982 -4.595 20.416 1.00 87.81 108 ALA A O 1
ATOM 854 N N . ALA A 1 109 ? -18.816 -2.506 20.396 1.00 91.25 109 ALA A N 1
ATOM 855 C CA . ALA A 1 109 ? -17.861 -1.940 21.351 1.00 91.25 109 ALA A CA 1
ATOM 856 C C . ALA A 1 109 ? -17.974 -2.550 22.759 1.00 91.25 109 ALA A C 1
ATOM 858 O O . ALA A 1 109 ? -16.985 -2.608 23.488 1.00 91.25 109 ALA A O 1
ATOM 859 N N . HIS A 1 110 ? -19.161 -3.034 23.134 1.00 91.62 110 HIS A N 1
ATOM 860 C CA . HIS A 1 110 ? -19.392 -3.720 24.407 1.00 91.62 110 HIS A CA 1
ATOM 861 C C . HIS A 1 110 ? -19.156 -5.237 24.338 1.00 91.62 110 HIS A C 1
ATOM 863 O O . HIS A 1 110 ? -19.235 -5.902 25.370 1.00 91.62 110 HIS A O 1
ATOM 869 N N . SER A 1 111 ? -18.859 -5.790 23.157 1.00 92.06 111 SER A N 1
ATOM 870 C CA . SER A 1 111 ? -18.531 -7.205 22.960 1.00 92.06 111 SER A CA 1
ATOM 871 C C . SER A 1 111 ? -17.011 -7.412 23.008 1.00 92.06 111 SER A C 1
ATOM 873 O O . SER A 1 111 ? -16.320 -7.073 22.044 1.00 92.06 111 SER A O 1
ATOM 875 N N . PRO A 1 112 ? -16.451 -8.012 24.081 1.00 90.44 112 PRO A N 1
ATOM 876 C CA . PRO A 1 112 ? -15.005 -8.215 24.187 1.00 90.44 112 PRO A CA 1
ATOM 877 C C . PRO A 1 112 ? -14.445 -9.118 23.082 1.00 90.44 112 PRO A C 1
ATOM 879 O O . PRO A 1 112 ? -13.303 -8.945 22.665 1.00 90.44 112 PRO A O 1
ATOM 882 N N . GLU A 1 113 ? -15.247 -10.067 22.588 1.00 89.50 113 GLU A N 1
ATOM 883 C CA . GLU A 1 113 ? -14.866 -10.937 21.473 1.00 89.50 113 GLU A CA 1
ATOM 884 C C . GLU A 1 113 ? -14.714 -10.138 20.171 1.00 89.50 113 GLU A C 1
ATOM 886 O O . GLU A 1 113 ? -13.704 -10.265 19.476 1.00 89.50 113 GLU A O 1
ATOM 891 N N . THR A 1 114 ? -15.698 -9.290 19.860 1.00 87.31 114 THR A N 1
ATOM 892 C CA . THR A 1 114 ? -15.694 -8.451 18.654 1.00 87.31 114 THR A CA 1
ATOM 893 C C . THR A 1 114 ? -14.551 -7.445 18.698 1.00 87.31 114 THR A C 1
ATOM 895 O O . THR A 1 114 ? -13.780 -7.349 17.744 1.00 87.31 114 THR A O 1
ATOM 898 N N . VAL A 1 115 ? -14.393 -6.750 19.829 1.00 91.38 115 VAL A N 1
ATOM 899 C CA . VAL A 1 115 ? -13.288 -5.808 20.045 1.00 91.38 115 VAL A CA 1
ATOM 900 C C . VAL A 1 115 ? -11.944 -6.520 19.906 1.00 91.38 115 VAL A C 1
ATOM 902 O O . VAL A 1 115 ? -11.083 -6.033 19.182 1.00 91.38 115 VAL A O 1
ATOM 905 N N . GLY A 1 116 ? -11.771 -7.700 20.511 1.00 90.31 116 GLY A N 1
ATOM 906 C CA . GLY A 1 116 ? -10.526 -8.465 20.412 1.00 90.31 116 GLY A CA 1
ATOM 907 C C . GLY A 1 116 ? -10.144 -8.819 18.970 1.00 90.31 116 GLY A C 1
ATOM 908 O O . GLY A 1 116 ? -8.984 -8.664 18.588 1.00 90.31 116 GLY A O 1
ATOM 909 N N . LYS A 1 117 ? -11.114 -9.227 18.141 1.00 87.25 117 LYS A N 1
ATOM 910 C CA . LYS A 1 117 ? -10.893 -9.492 16.707 1.00 87.25 117 LYS A CA 1
ATOM 911 C C . LYS A 1 117 ? -10.499 -8.222 15.945 1.00 87.25 117 LYS A C 1
ATOM 913 O O . LYS A 1 117 ? -9.518 -8.227 15.205 1.00 87.25 117 LYS A O 1
ATOM 918 N N . MET A 1 118 ? -11.199 -7.113 16.182 1.00 88.31 118 MET A N 1
ATOM 919 C CA . MET A 1 118 ? -10.870 -5.818 15.575 1.00 88.31 118 MET A CA 1
ATOM 920 C C . MET A 1 118 ? -9.486 -5.300 15.982 1.00 88.31 118 MET A C 1
ATOM 922 O O . MET A 1 118 ? -8.775 -4.728 15.159 1.00 88.31 118 MET A O 1
ATOM 926 N N . GLU A 1 119 ? -9.077 -5.511 17.234 1.00 91.44 119 GLU A N 1
ATOM 927 C CA . GLU A 1 119 ? -7.742 -5.146 17.710 1.00 91.44 119 GLU A CA 1
ATOM 928 C C . GLU A 1 119 ? -6.638 -5.974 17.041 1.00 91.44 119 GLU A C 1
ATOM 930 O O . GLU A 1 119 ? -5.558 -5.442 16.782 1.00 91.44 119 GLU A O 1
ATOM 935 N N . ILE A 1 120 ? -6.893 -7.252 16.740 1.00 88.56 120 ILE A N 1
ATOM 936 C CA . ILE A 1 120 ? -5.968 -8.085 15.958 1.00 88.56 120 ILE A CA 1
ATOM 937 C C . ILE A 1 120 ? -5.818 -7.509 14.546 1.00 88.56 120 ILE A C 1
ATOM 939 O O . ILE A 1 120 ? -4.687 -7.274 14.122 1.00 88.56 120 ILE A O 1
ATOM 943 N N . CYS A 1 121 ? -6.923 -7.197 13.859 1.00 86.62 121 CYS A N 1
ATOM 944 C CA . CYS A 1 121 ? -6.854 -6.582 12.529 1.00 86.62 121 CYS A CA 1
ATOM 945 C C . CYS A 1 121 ? -6.126 -5.242 12.537 1.00 86.62 121 CYS A C 1
ATOM 947 O O . CYS A 1 121 ? -5.245 -5.012 11.714 1.00 86.62 121 CYS A O 1
ATOM 949 N N . MET A 1 122 ? -6.443 -4.376 13.499 1.00 90.12 122 MET A N 1
ATOM 950 C CA . MET A 1 122 ? -5.809 -3.067 13.604 1.00 90.12 122 MET A CA 1
ATOM 951 C C . MET A 1 122 ? -4.290 -3.176 13.810 1.00 90.12 122 MET A C 1
ATOM 953 O O . MET A 1 122 ? -3.551 -2.379 13.243 1.00 90.12 122 MET A O 1
ATOM 957 N N . LYS A 1 123 ? -3.798 -4.164 14.573 1.00 90.88 123 LYS A N 1
ATOM 958 C CA . LYS A 1 123 ? -2.347 -4.400 14.717 1.00 90.88 123 LYS A CA 1
ATOM 959 C C . LYS A 1 123 ? -1.696 -4.793 13.397 1.00 90.88 123 LYS A C 1
ATOM 961 O O . LYS A 1 123 ? -0.701 -4.183 13.030 1.00 90.88 123 LYS A O 1
ATOM 966 N N . VAL A 1 124 ? -2.291 -5.753 12.687 1.00 86.69 124 VAL A N 1
ATOM 967 C CA . VAL A 1 124 ? -1.797 -6.201 11.378 1.00 86.69 124 VAL A CA 1
ATOM 968 C C . VAL A 1 124 ? -1.739 -5.027 10.400 1.00 86.69 124 VAL A C 1
ATOM 970 O O . VAL A 1 124 ? -0.718 -4.818 9.753 1.00 86.69 124 VAL A O 1
ATOM 973 N N . TRP A 1 125 ? -2.787 -4.201 10.339 1.00 88.88 125 TRP A N 1
ATOM 974 C CA . TRP A 1 125 ? -2.788 -3.019 9.476 1.00 88.88 125 TRP A CA 1
ATOM 975 C C . TRP A 1 125 ? -1.753 -1.976 9.890 1.00 88.88 125 TRP A C 1
ATOM 977 O O . TRP A 1 125 ? -1.088 -1.426 9.021 1.00 88.88 125 TRP A O 1
ATOM 987 N N . ILE A 1 126 ? -1.575 -1.709 11.188 1.00 91.75 126 ILE A N 1
ATOM 988 C CA . ILE A 1 126 ? -0.526 -0.793 11.664 1.00 91.75 126 ILE A CA 1
ATOM 989 C C . ILE A 1 126 ? 0.854 -1.283 11.211 1.00 91.75 126 ILE A C 1
ATOM 991 O O . ILE A 1 126 ? 1.596 -0.499 10.627 1.00 91.75 126 ILE A O 1
ATOM 995 N N . GLU A 1 127 ? 1.171 -2.562 11.422 1.00 89.88 127 GLU A N 1
ATOM 996 C CA . GLU A 1 127 ? 2.453 -3.158 11.019 1.00 89.88 127 GLU A CA 1
ATOM 997 C C . GLU A 1 127 ? 2.662 -3.080 9.500 1.00 89.88 127 GLU A C 1
ATOM 999 O O . GLU A 1 127 ? 3.741 -2.710 9.038 1.00 89.88 127 GLU A O 1
ATOM 1004 N N . GLN A 1 128 ? 1.618 -3.346 8.713 1.00 84.69 128 GLN A N 1
ATOM 1005 C CA . GLN A 1 128 ? 1.687 -3.242 7.256 1.00 84.69 128 GLN A CA 1
ATOM 1006 C C . GLN A 1 128 ? 1.884 -1.804 6.775 1.00 84.69 128 GLN A C 1
ATOM 1008 O O . GLN A 1 128 ? 2.682 -1.573 5.870 1.00 84.69 128 GLN A O 1
ATOM 1013 N N . ILE A 1 129 ? 1.186 -0.830 7.369 1.00 89.81 129 ILE A N 1
ATOM 1014 C CA . ILE A 1 129 ? 1.363 0.589 7.036 1.00 89.81 129 ILE A CA 1
ATOM 1015 C C . ILE A 1 129 ? 2.775 1.036 7.411 1.00 89.81 129 ILE A C 1
ATOM 1017 O O . ILE A 1 129 ? 3.410 1.741 6.634 1.00 89.81 129 ILE A O 1
ATOM 1021 N N . GLU A 1 130 ? 3.298 0.619 8.564 1.00 91.50 130 GLU A N 1
ATOM 1022 C CA . GLU A 1 130 ? 4.678 0.917 8.959 1.00 91.50 130 GLU A CA 1
ATOM 1023 C C . GLU A 1 130 ? 5.701 0.317 7.990 1.00 91.50 130 GLU A C 1
ATOM 1025 O O . GLU A 1 130 ? 6.635 1.015 7.589 1.00 91.50 130 GLU A O 1
ATOM 1030 N N . GLN A 1 131 ? 5.500 -0.932 7.565 1.00 87.69 131 GLN A N 1
ATOM 1031 C CA . GLN A 1 131 ? 6.334 -1.571 6.552 1.00 87.69 131 GLN A CA 1
ATOM 1032 C C . GLN A 1 131 ? 6.270 -0.815 5.218 1.00 87.69 131 GLN A C 1
ATOM 1034 O O . GLN A 1 131 ? 7.311 -0.469 4.665 1.00 87.69 131 GLN A O 1
ATOM 1039 N N . ALA A 1 132 ? 5.071 -0.499 4.731 1.00 86.00 132 ALA A N 1
ATOM 1040 C CA . ALA A 1 132 ? 4.897 0.231 3.481 1.00 86.00 132 ALA A CA 1
ATOM 1041 C C . ALA A 1 132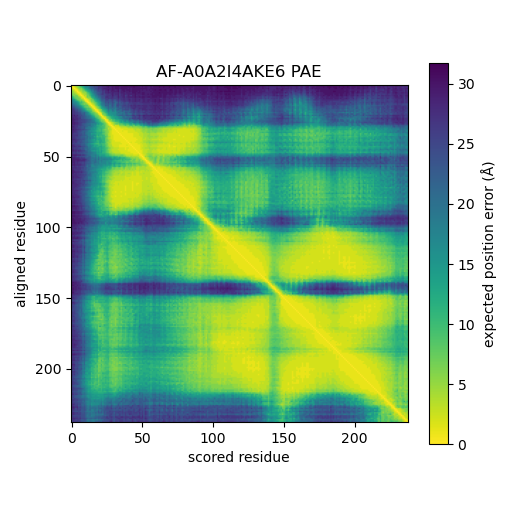 ? 5.531 1.627 3.547 1.00 86.00 132 ALA A C 1
ATOM 1043 O O . ALA A 1 132 ? 6.178 2.052 2.598 1.00 86.00 132 ALA A O 1
ATOM 1044 N N . LEU A 1 133 ? 5.408 2.338 4.673 1.00 88.38 133 LEU A N 1
ATOM 1045 C CA . LEU A 1 133 ? 6.086 3.620 4.878 1.00 88.38 133 LEU A CA 1
ATOM 1046 C C . LEU A 1 133 ? 7.613 3.476 4.774 1.00 88.38 133 LEU A C 1
ATOM 1048 O O . LEU A 1 133 ? 8.252 4.306 4.130 1.00 88.38 133 LEU A O 1
ATOM 1052 N N . ALA A 1 134 ? 8.187 2.423 5.365 1.00 87.56 134 ALA A N 1
ATOM 1053 C CA . ALA A 1 134 ? 9.620 2.148 5.272 1.00 87.56 134 ALA A CA 1
ATOM 1054 C C . ALA A 1 134 ? 10.054 1.806 3.835 1.00 87.56 134 ALA A C 1
ATOM 1056 O O . ALA A 1 134 ? 11.067 2.315 3.364 1.00 87.56 134 ALA A O 1
ATOM 1057 N N . GLU A 1 135 ? 9.274 0.998 3.116 1.00 82.25 135 GLU A N 1
ATOM 1058 C CA . GLU A 1 135 ? 9.517 0.672 1.704 1.00 82.25 135 GLU A CA 1
ATOM 1059 C C . GLU A 1 135 ? 9.380 1.909 0.803 1.00 82.25 135 GLU A C 1
ATOM 1061 O O . GLU A 1 135 ? 10.202 2.132 -0.084 1.00 82.25 135 GLU A O 1
ATOM 1066 N N . GLY A 1 136 ? 8.403 2.773 1.088 1.00 78.38 136 GLY A N 1
ATOM 1067 C CA . GLY A 1 136 ? 8.217 4.058 0.424 1.00 78.38 136 GLY A CA 1
ATOM 1068 C C . GLY A 1 136 ? 9.449 4.956 0.540 1.00 78.38 136 GLY A C 1
ATOM 1069 O O . GLY A 1 136 ? 9.832 5.601 -0.435 1.00 78.38 136 GLY A O 1
ATOM 1070 N N . ASP A 1 137 ? 10.107 4.985 1.702 1.00 76.75 137 ASP A N 1
ATOM 1071 C CA . ASP A 1 137 ? 11.366 5.717 1.916 1.00 76.75 137 ASP A CA 1
ATOM 1072 C C . ASP A 1 137 ? 12.558 5.103 1.162 1.00 76.75 137 ASP A C 1
ATOM 1074 O O . ASP A 1 137 ? 13.484 5.824 0.786 1.00 76.75 137 ASP A O 1
ATOM 1078 N N . LEU A 1 138 ? 12.506 3.802 0.870 1.00 74.19 138 LEU A N 1
ATOM 1079 C CA . LEU A 1 138 ? 13.518 3.080 0.097 1.00 74.19 138 LEU A CA 1
ATOM 1080 C C . LEU A 1 138 ? 13.310 3.152 -1.423 1.00 74.19 138 LEU A C 1
ATOM 1082 O O . LEU A 1 138 ? 14.216 2.761 -2.154 1.00 74.19 138 LEU A O 1
ATOM 1086 N N . LEU A 1 139 ? 12.207 3.730 -1.923 1.00 67.31 139 LEU A N 1
ATOM 1087 C CA . LEU A 1 139 ? 11.973 3.972 -3.364 1.00 67.31 139 LEU A CA 1
ATOM 1088 C C . LEU A 1 139 ? 13.057 4.824 -4.049 1.00 67.31 139 LEU A C 1
ATOM 1090 O O . LEU A 1 139 ? 13.030 5.004 -5.266 1.00 67.31 139 LEU A O 1
ATOM 1094 N N . ARG A 1 140 ? 13.974 5.399 -3.269 1.00 67.44 140 ARG A N 1
ATOM 1095 C CA . ARG A 1 140 ? 15.130 6.166 -3.737 1.00 67.44 140 ARG A CA 1
ATOM 1096 C C . ARG A 1 140 ? 16.377 5.303 -3.978 1.00 67.44 140 ARG A C 1
ATOM 1098 O O . ARG A 1 140 ? 17.424 5.843 -4.300 1.00 67.44 140 ARG A O 1
ATOM 1105 N N . THR A 1 141 ? 16.296 3.993 -3.788 1.00 52.41 141 THR A N 1
ATOM 1106 C CA . THR A 1 141 ? 17.444 3.089 -3.897 1.00 52.41 141 THR A CA 1
ATOM 1107 C C . THR A 1 141 ? 17.195 2.168 -5.074 1.00 52.41 141 THR A C 1
ATOM 1109 O O . THR A 1 141 ? 16.252 1.388 -5.035 1.00 52.41 141 THR A O 1
ATOM 1112 N N . ASP A 1 142 ? 17.933 2.379 -6.163 1.00 47.31 142 ASP A N 1
ATOM 1113 C CA . ASP A 1 142 ? 18.817 1.365 -6.748 1.00 47.31 142 ASP A CA 1
ATOM 1114 C C . ASP A 1 142 ? 19.554 1.991 -7.962 1.00 47.31 142 ASP A C 1
ATOM 1116 O O . ASP A 1 142 ? 18.972 2.299 -8.998 1.00 47.31 142 ASP A O 1
ATOM 1120 N N . ASP A 1 143 ? 20.852 2.231 -7.758 1.00 47.25 143 ASP A N 1
ATOM 1121 C CA . ASP A 1 143 ? 21.957 2.222 -8.735 1.00 47.25 143 ASP A CA 1
ATOM 1122 C C . ASP A 1 143 ? 22.177 3.316 -9.815 1.00 47.25 143 ASP A C 1
ATOM 1124 O O . ASP A 1 143 ? 23.232 3.267 -10.445 1.00 47.25 143 ASP A O 1
ATOM 1128 N N . ASP A 1 144 ? 21.345 4.356 -9.975 1.00 50.25 144 ASP A N 1
ATOM 1129 C CA . ASP A 1 144 ? 21.568 5.400 -11.020 1.00 50.25 144 ASP A CA 1
ATOM 1130 C C . ASP A 1 144 ? 21.825 6.844 -10.502 1.00 50.25 144 ASP A C 1
ATOM 1132 O O . ASP A 1 144 ? 21.910 7.789 -11.287 1.00 50.25 144 ASP A O 1
ATOM 1136 N N . ASP A 1 145 ? 21.971 7.045 -9.189 1.00 56.25 145 ASP A N 1
ATOM 1137 C CA . ASP A 1 145 ? 21.822 8.348 -8.494 1.00 56.25 145 ASP A CA 1
ATOM 1138 C C . ASP A 1 145 ? 22.833 9.473 -8.854 1.00 56.25 145 ASP A C 1
ATOM 1140 O O . ASP A 1 145 ? 22.644 10.610 -8.422 1.00 56.25 145 ASP A O 1
ATOM 1144 N N . ASP A 1 146 ? 23.867 9.220 -9.664 1.00 54.09 146 ASP A N 1
ATOM 1145 C CA . ASP A 1 146 ? 24.861 10.246 -10.036 1.00 54.09 146 ASP A CA 1
ATOM 1146 C C . ASP A 1 146 ? 24.586 10.943 -11.395 1.00 54.09 146 ASP A C 1
ATOM 1148 O O . ASP A 1 146 ? 25.223 11.957 -11.685 1.00 54.09 146 ASP A O 1
ATOM 1152 N N . ASP A 1 147 ? 23.618 10.471 -12.203 1.00 54.44 147 ASP A N 1
ATOM 1153 C CA . ASP A 1 147 ? 23.329 11.000 -13.562 1.00 54.44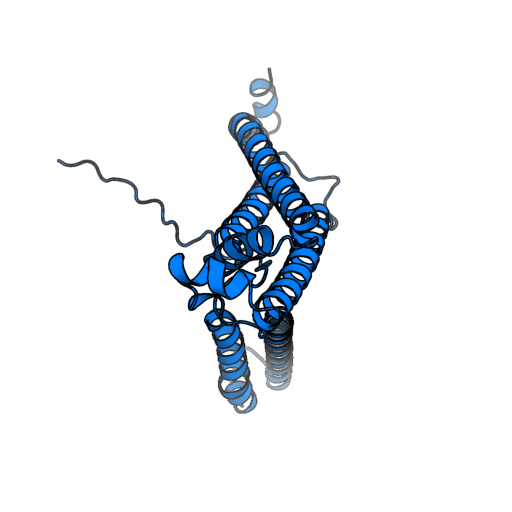 147 ASP A CA 1
ATOM 1154 C C . ASP A 1 147 ? 21.834 11.314 -13.833 1.00 54.44 147 ASP A C 1
ATOM 1156 O O . ASP A 1 147 ? 21.420 11.623 -14.959 1.00 54.44 147 ASP A O 1
ATOM 1160 N N . LEU A 1 148 ? 20.983 11.267 -12.805 1.00 64.56 148 LEU A N 1
ATOM 1161 C CA . LEU A 1 148 ? 19.538 11.456 -12.945 1.00 64.56 148 LEU A CA 1
ATOM 1162 C C . LEU A 1 148 ? 19.170 12.945 -13.081 1.00 64.56 148 LEU A C 1
ATOM 1164 O O . LEU A 1 148 ? 19.014 13.685 -12.112 1.00 64.56 148 LEU A O 1
ATOM 1168 N N . GLY A 1 149 ? 19.023 13.404 -14.326 1.00 76.50 149 GLY A N 1
ATOM 1169 C CA . GLY A 1 149 ? 18.601 14.770 -14.636 1.00 76.50 149 GLY A CA 1
ATOM 1170 C C . GLY A 1 149 ? 17.155 15.099 -14.201 1.00 76.50 149 GLY A C 1
ATOM 1171 O O . GLY A 1 149 ? 16.407 14.231 -13.755 1.00 76.50 149 GLY A O 1
ATOM 1172 N N . PRO A 1 150 ? 16.685 16.350 -14.395 1.00 81.25 150 PRO A N 1
ATOM 1173 C CA . PRO A 1 150 ? 15.417 16.851 -13.837 1.00 81.25 150 PRO A CA 1
ATOM 1174 C C . PRO A 1 150 ? 14.145 16.019 -14.097 1.00 81.25 150 PRO A C 1
ATOM 1176 O O . PRO A 1 150 ? 13.181 16.120 -13.341 1.00 81.25 150 PRO A O 1
ATOM 1179 N N . GLN A 1 151 ? 14.112 15.215 -15.166 1.00 79.12 151 GLN A N 1
ATOM 1180 C CA . GLN A 1 151 ? 12.977 14.339 -15.470 1.00 79.12 151 GLN A CA 1
ATOM 1181 C C . GLN A 1 151 ? 12.893 13.138 -14.521 1.00 79.12 151 GLN A C 1
ATOM 1183 O O . GLN A 1 151 ? 11.792 12.719 -14.169 1.00 79.12 151 GLN A O 1
ATOM 1188 N N . ALA A 1 152 ? 14.035 12.610 -14.084 1.00 81.62 152 ALA A N 1
ATOM 1189 C CA . ALA A 1 152 ? 14.086 11.507 -13.138 1.00 81.62 152 ALA A CA 1
ATOM 1190 C C . ALA A 1 152 ? 13.572 11.930 -11.755 1.00 81.62 152 ALA A C 1
ATOM 1192 O O . ALA A 1 152 ? 12.768 11.217 -11.162 1.00 81.62 152 ALA A O 1
ATOM 1193 N N . GLU A 1 153 ? 13.930 13.135 -11.301 1.00 84.75 153 GLU A N 1
ATOM 1194 C CA . GLU A 1 153 ? 13.408 13.713 -10.056 1.00 84.75 153 GLU A CA 1
ATOM 1195 C C . GLU A 1 153 ? 11.880 13.889 -10.121 1.00 84.75 153 GLU A C 1
ATOM 1197 O O . GLU A 1 153 ? 11.149 13.519 -9.201 1.00 84.75 153 GLU A O 1
ATOM 1202 N N . LEU A 1 154 ? 11.359 14.396 -11.246 1.00 85.75 154 LEU A N 1
ATOM 1203 C CA . LEU A 1 154 ? 9.914 14.534 -11.441 1.00 85.75 154 LEU A CA 1
ATOM 1204 C C . LEU A 1 154 ? 9.194 13.176 -11.398 1.00 85.75 154 LEU A C 1
ATOM 1206 O O . LEU A 1 154 ? 8.124 13.064 -10.795 1.00 85.75 154 LEU A O 1
ATOM 1210 N N . GLU A 1 155 ? 9.774 12.150 -12.020 1.00 84.19 155 GLU A N 1
ATOM 1211 C CA . GLU A 1 155 ? 9.232 10.791 -12.019 1.00 84.19 155 GLU A CA 1
ATOM 1212 C C . GLU A 1 155 ? 9.305 10.139 -10.631 1.00 84.19 155 GLU A C 1
ATOM 1214 O O . GLU A 1 155 ? 8.355 9.472 -10.219 1.00 84.19 155 GLU A O 1
ATOM 1219 N N . HIS A 1 156 ? 10.373 10.384 -9.868 1.00 85.69 156 HIS A N 1
ATOM 1220 C CA . HIS A 1 156 ? 10.489 9.942 -8.479 1.00 85.69 156 HIS A CA 1
ATOM 1221 C C . HIS A 1 156 ? 9.332 10.483 -7.626 1.00 85.69 156 HIS A C 1
ATOM 1223 O O . HIS A 1 156 ? 8.590 9.712 -7.008 1.00 85.69 156 HIS A O 1
ATOM 1229 N N . TRP A 1 157 ? 9.108 11.801 -7.645 1.00 90.06 157 TRP A N 1
ATOM 1230 C CA . TRP A 1 157 ? 8.020 12.406 -6.870 1.00 90.06 157 TRP A CA 1
ATOM 1231 C C . TRP A 1 157 ? 6.637 12.021 -7.383 1.00 90.06 157 TRP A C 1
ATOM 1233 O O . TRP A 1 157 ? 5.709 11.894 -6.585 1.00 90.06 157 TRP A O 1
ATOM 1243 N N . ARG A 1 158 ? 6.493 11.771 -8.688 1.00 87.38 158 ARG A N 1
ATOM 1244 C CA . ARG A 1 158 ? 5.261 11.222 -9.265 1.00 87.38 158 ARG A CA 1
ATOM 1245 C C . ARG A 1 158 ? 4.953 9.836 -8.695 1.00 87.38 158 ARG A C 1
ATOM 1247 O O . ARG A 1 158 ? 3.842 9.617 -8.213 1.00 87.38 158 ARG A O 1
ATOM 1254 N N . LYS A 1 159 ? 5.932 8.928 -8.694 1.00 86.00 159 LYS A N 1
ATOM 1255 C CA . LYS A 1 159 ? 5.810 7.582 -8.113 1.00 86.00 159 LYS A CA 1
ATOM 1256 C C . LYS A 1 159 ? 5.475 7.638 -6.623 1.00 86.00 159 LYS A C 1
ATOM 1258 O O . LYS A 1 159 ? 4.510 7.013 -6.189 1.00 86.00 159 LYS A O 1
ATOM 1263 N N . ARG A 1 160 ? 6.199 8.462 -5.860 1.00 88.50 160 ARG A N 1
ATOM 1264 C CA . ARG A 1 160 ? 5.948 8.668 -4.425 1.00 88.50 160 ARG A CA 1
ATOM 1265 C C . ARG A 1 160 ? 4.544 9.232 -4.168 1.00 88.50 160 ARG A C 1
ATOM 1267 O O . ARG A 1 160 ? 3.862 8.781 -3.252 1.00 88.50 160 ARG A O 1
ATOM 1274 N N . MET A 1 161 ? 4.074 10.166 -4.998 1.00 90.00 161 MET A N 1
ATOM 1275 C CA . MET A 1 161 ? 2.713 10.709 -4.918 1.00 90.00 161 MET A CA 1
ATOM 1276 C C . MET A 1 161 ? 1.653 9.632 -5.168 1.00 90.00 161 MET A C 1
ATOM 1278 O O . MET A 1 161 ? 0.658 9.605 -4.445 1.00 90.00 161 MET A O 1
ATOM 1282 N N . TYR A 1 162 ? 1.842 8.754 -6.157 1.00 87.94 162 TYR A N 1
ATOM 1283 C CA . TYR A 1 162 ? 0.917 7.642 -6.393 1.00 87.94 162 TYR A CA 1
ATOM 1284 C C . TYR A 1 162 ? 0.886 6.673 -5.216 1.00 87.94 162 TYR A C 1
ATOM 1286 O O . TYR A 1 162 ? -0.194 6.391 -4.708 1.00 87.94 162 TYR A O 1
ATOM 1294 N N . PHE A 1 163 ? 2.057 6.260 -4.733 1.00 87.25 163 PHE A N 1
ATOM 1295 C CA . PHE A 1 163 ? 2.193 5.372 -3.582 1.00 87.25 163 PHE A CA 1
ATOM 1296 C C . PHE A 1 163 ? 1.426 5.883 -2.349 1.00 87.25 163 PHE A C 1
ATOM 1298 O O . PHE A 1 163 ? 0.589 5.179 -1.789 1.00 87.25 163 PHE A O 1
ATOM 1305 N N . PHE A 1 164 ? 1.657 7.137 -1.944 1.00 89.94 164 PHE A N 1
ATOM 1306 C CA . PHE A 1 164 ? 1.006 7.686 -0.752 1.00 89.94 164 PHE A CA 1
ATOM 1307 C C . PHE A 1 164 ? -0.495 7.932 -0.933 1.00 89.94 164 PHE A C 1
ATOM 1309 O O . PHE A 1 164 ? -1.243 7.805 0.037 1.00 89.94 164 PHE A O 1
ATOM 1316 N N . ASN A 1 165 ? -0.944 8.309 -2.135 1.00 89.88 165 ASN A N 1
ATOM 1317 C CA . ASN A 1 165 ? -2.373 8.500 -2.395 1.00 89.88 165 ASN A CA 1
ATOM 1318 C C . ASN A 1 165 ? -3.131 7.176 -2.377 1.00 89.88 165 ASN A C 1
ATOM 1320 O O . ASN A 1 165 ? -4.200 7.113 -1.775 1.00 89.88 165 ASN A O 1
ATOM 1324 N N . ASP A 1 166 ? -2.559 6.136 -2.977 1.00 87.31 166 ASP A N 1
ATOM 1325 C CA . ASP A 1 166 ? -3.144 4.800 -2.956 1.00 87.31 166 ASP A CA 1
ATOM 1326 C C . ASP A 1 166 ? -3.271 4.282 -1.515 1.00 87.31 166 ASP A C 1
ATOM 1328 O O . ASP A 1 166 ? -4.366 3.954 -1.054 1.00 87.31 166 ASP A O 1
ATOM 1332 N N . LEU A 1 167 ? -2.189 4.383 -0.737 1.00 87.56 167 LEU A N 1
ATOM 1333 C CA . LEU A 1 167 ? -2.195 4.062 0.688 1.00 87.56 167 LEU A CA 1
ATOM 1334 C C . LEU A 1 167 ? -3.248 4.870 1.473 1.00 87.56 167 L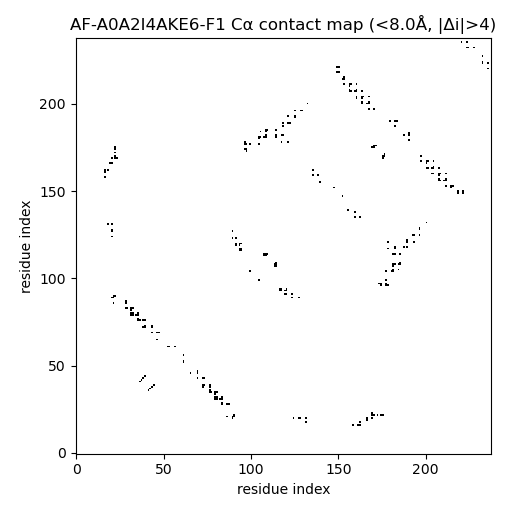EU A C 1
ATOM 1336 O O . LEU A 1 167 ? -3.966 4.330 2.318 1.00 87.56 167 LEU A O 1
ATOM 1340 N N . LEU A 1 168 ? -3.383 6.168 1.194 1.00 90.75 168 LEU A N 1
ATOM 1341 C CA . LEU A 1 168 ? -4.400 7.006 1.830 1.00 90.75 168 LEU A CA 1
ATOM 1342 C C . LEU A 1 168 ? -5.829 6.578 1.455 1.00 90.75 168 LEU A C 1
ATOM 1344 O O . LEU A 1 168 ? -6.728 6.675 2.293 1.00 90.75 168 LEU A O 1
ATOM 1348 N N . ASP A 1 169 ? -6.067 6.139 0.224 1.00 88.00 169 ASP A N 1
ATOM 1349 C CA . ASP A 1 169 ? -7.385 5.688 -0.222 1.00 88.00 169 ASP A CA 1
ATOM 1350 C C . ASP A 1 169 ? -7.776 4.351 0.410 1.00 88.00 169 ASP A C 1
ATOM 1352 O O . ASP A 1 169 ? -8.928 4.185 0.821 1.00 88.00 169 ASP A O 1
ATOM 1356 N N . GLN A 1 170 ? -6.817 3.453 0.619 1.00 83.19 170 GLN A N 1
ATOM 1357 C CA . GLN A 1 170 ? -7.042 2.227 1.379 1.00 83.19 170 GLN A CA 1
ATOM 1358 C C . GLN A 1 170 ? -7.448 2.525 2.838 1.00 83.19 170 GLN A C 1
ATOM 1360 O O . GLN A 1 170 ? -8.391 1.919 3.349 1.00 83.19 170 GLN A O 1
ATOM 1365 N N . LEU A 1 171 ? -6.853 3.542 3.482 1.00 87.56 171 LEU A N 1
ATOM 1366 C CA . LEU A 1 171 ? -7.260 4.012 4.823 1.00 87.56 171 LEU A CA 1
ATOM 1367 C C . LEU A 1 1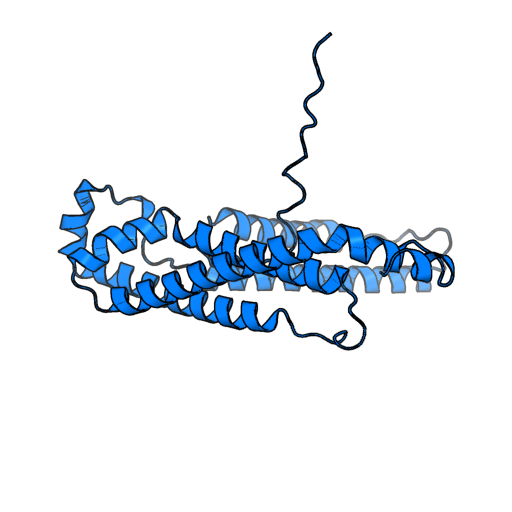71 ? -8.660 4.648 4.865 1.00 87.56 171 LEU A C 1
ATOM 1369 O O . LEU A 1 171 ? -9.210 4.862 5.945 1.00 87.56 171 LEU A O 1
ATOM 1373 N N . LYS A 1 172 ? -9.266 4.952 3.713 1.00 86.00 172 LYS A N 1
ATOM 1374 C CA . LYS A 1 172 ? -10.670 5.387 3.614 1.00 86.00 172 LYS A CA 1
ATOM 1375 C C . LYS A 1 172 ? -11.618 4.220 3.329 1.00 86.00 172 LYS A C 1
ATOM 1377 O O . LYS A 1 172 ? -12.821 4.443 3.178 1.00 86.00 172 LYS A O 1
ATOM 1382 N N . GLY A 1 173 ? -11.101 2.994 3.255 1.00 83.25 173 GLY A N 1
ATOM 1383 C CA . GLY A 1 173 ? -11.880 1.792 3.001 1.00 83.25 173 GLY A CA 1
ATOM 1384 C C . GLY A 1 173 ? -12.971 1.558 4.056 1.00 83.25 173 GLY A C 1
ATOM 1385 O O . GLY A 1 173 ? -12.845 2.000 5.205 1.00 83.25 173 GLY A O 1
ATOM 1386 N N . PRO A 1 174 ? -14.066 0.868 3.689 1.00 80.94 174 PRO A N 1
ATOM 1387 C CA . PRO A 1 174 ? -15.169 0.586 4.607 1.00 80.94 174 PRO A CA 1
ATOM 1388 C C . PRO A 1 174 ? -14.715 -0.240 5.818 1.00 80.94 174 PRO A C 1
ATOM 1390 O O . PRO A 1 174 ? -15.129 0.052 6.938 1.00 80.94 174 PRO A O 1
ATOM 1393 N N . ASP A 1 175 ? -13.812 -1.200 5.604 1.00 81.62 175 ASP A N 1
ATOM 1394 C CA . ASP A 1 175 ? -13.306 -2.101 6.642 1.00 81.62 175 ASP A CA 1
ATOM 1395 C C . ASP A 1 175 ? -12.479 -1.330 7.688 1.00 81.62 175 ASP A C 1
ATOM 1397 O O . ASP A 1 175 ? -12.723 -1.427 8.892 1.00 81.62 175 ASP A O 1
ATOM 1401 N N . PHE A 1 176 ? -11.570 -0.461 7.243 1.00 84.88 176 PHE A N 1
ATOM 1402 C CA . PHE A 1 176 ? -10.792 0.394 8.142 1.00 84.88 176 PHE A CA 1
ATOM 1403 C C . PHE A 1 176 ? -11.680 1.366 8.932 1.00 84.88 176 PHE A C 1
ATOM 1405 O O . PHE A 1 176 ? -11.540 1.509 10.150 1.00 84.88 176 PHE A O 1
ATOM 1412 N N . ASN A 1 177 ? -12.648 1.997 8.258 1.00 86.31 177 ASN A N 1
ATOM 1413 C CA . ASN A 1 177 ? -13.571 2.945 8.884 1.00 86.31 177 ASN A CA 1
ATOM 1414 C C . ASN A 1 177 ? -14.469 2.297 9.941 1.00 86.31 177 ASN A C 1
ATOM 1416 O O . ASN A 1 177 ? -14.713 2.890 10.990 1.00 86.31 177 ASN A O 1
ATOM 1420 N N . ALA A 1 178 ? -14.970 1.091 9.700 1.00 85.50 178 ALA A N 1
ATOM 1421 C CA . ALA A 1 178 ? -15.815 0.411 10.673 1.00 85.50 178 ALA A CA 1
ATOM 1422 C C . ALA A 1 178 ? -15.030 0.002 11.933 1.00 85.50 178 ALA A C 1
ATOM 1424 O O . ALA A 1 178 ? -15.533 0.196 13.042 1.00 85.50 178 ALA A O 1
ATOM 1425 N N . VAL A 1 179 ? -13.765 -0.419 11.806 1.00 88.06 179 VAL A N 1
ATOM 1426 C CA . VAL A 1 179 ? -12.886 -0.622 12.975 1.00 88.06 179 VAL A CA 1
ATOM 1427 C C . VAL A 1 179 ? -12.631 0.698 13.717 1.00 88.06 179 VAL A C 1
ATOM 1429 O O . VAL A 1 179 ? -12.704 0.737 14.950 1.00 88.06 179 VAL A O 1
ATOM 1432 N N . LEU A 1 180 ? -12.406 1.799 12.989 1.00 89.44 180 LEU A N 1
ATOM 1433 C CA . LEU A 1 180 ? -12.253 3.138 13.569 1.00 89.44 180 LEU A CA 1
ATOM 1434 C C . LEU A 1 180 ? -13.517 3.676 14.246 1.00 89.44 180 LEU A C 1
ATOM 1436 O O . LEU A 1 180 ? -13.403 4.525 15.124 1.00 89.44 180 LEU A O 1
ATOM 1440 N N . ASN A 1 181 ? -14.704 3.195 13.887 1.00 89.62 181 ASN A N 1
ATOM 1441 C CA . ASN A 1 181 ? -15.937 3.598 14.558 1.00 89.62 181 ASN A CA 1
ATOM 1442 C C . ASN A 1 181 ? -16.144 2.862 15.891 1.00 89.62 181 ASN A C 1
ATOM 1444 O O . ASN A 1 181 ? -16.729 3.431 16.808 1.00 89.62 181 ASN A O 1
ATOM 1448 N N . VAL A 1 182 ? -15.654 1.625 16.024 1.00 91.56 182 VAL A N 1
ATOM 1449 C CA . VAL A 1 182 ? -15.903 0.774 17.202 1.00 91.56 182 VAL A CA 1
ATOM 1450 C C . VAL A 1 182 ? -14.789 0.871 18.245 1.00 91.56 182 VAL A C 1
ATOM 1452 O O . VAL A 1 182 ? -15.061 1.069 19.432 1.00 91.56 182 VAL A O 1
ATOM 1455 N N . LEU A 1 183 ? -13.522 0.764 17.834 1.00 93.19 183 LEU A N 1
ATOM 1456 C CA . LEU A 1 183 ? -12.393 0.706 18.770 1.00 93.19 183 LEU A CA 1
ATOM 1457 C C . LEU A 1 183 ? -12.252 1.939 19.691 1.00 93.19 183 LEU A C 1
ATOM 1459 O O . LEU A 1 183 ? -11.870 1.749 20.851 1.00 93.19 183 LEU A O 1
ATOM 1463 N N . PRO A 1 184 ? -12.573 3.182 19.269 1.00 93.12 184 PRO A N 1
ATOM 1464 C CA . PRO A 1 184 ? -12.578 4.327 20.179 1.00 93.12 184 PRO A CA 1
ATOM 1465 C C . PRO A 1 184 ? -13.673 4.240 21.244 1.00 93.12 184 PRO A C 1
ATOM 1467 O O . PRO A 1 184 ? -13.418 4.587 22.395 1.00 93.12 184 PRO A O 1
ATOM 1470 N N . MET A 1 185 ? -14.864 3.746 20.886 1.00 93.75 185 MET A N 1
ATOM 1471 C CA . MET A 1 185 ? -15.970 3.544 21.832 1.00 93.75 185 MET A CA 1
ATOM 1472 C C . MET A 1 185 ? -15.602 2.482 22.876 1.00 93.75 185 MET A C 1
ATOM 1474 O O . MET A 1 185 ? -15.872 2.653 24.062 1.00 93.75 185 MET A O 1
ATOM 1478 N N . ALA A 1 186 ? -14.879 1.442 22.451 1.00 93.75 186 ALA A N 1
ATOM 1479 C CA . ALA A 1 186 ? -14.313 0.418 23.329 1.00 93.75 186 ALA A CA 1
ATOM 1480 C C . ALA A 1 186 ? -13.076 0.889 24.127 1.00 93.75 186 ALA A C 1
ATOM 1482 O O . ALA A 1 186 ? -12.488 0.110 24.877 1.00 93.75 186 ALA A O 1
ATOM 1483 N N . SER A 1 187 ? -12.654 2.154 23.983 1.00 93.38 187 SER A N 1
ATOM 1484 C CA . SER A 1 187 ? -11.461 2.716 24.634 1.00 93.38 187 SER A CA 1
ATOM 1485 C C . SER A 1 187 ? -10.167 1.933 24.354 1.00 93.38 187 SER A C 1
ATOM 1487 O O . SER A 1 187 ? -9.280 1.847 25.212 1.00 93.38 187 SER A O 1
ATOM 1489 N N . SER A 1 188 ? -10.033 1.371 23.147 1.00 95.19 188 SER A N 1
ATOM 1490 C CA . SER A 1 188 ? -8.837 0.622 22.754 1.00 95.19 188 SER A CA 1
ATOM 1491 C C . SER A 1 188 ? -7.587 1.505 22.765 1.00 95.19 188 SER A C 1
ATOM 1493 O O . SER A 1 188 ? -7.579 2.655 22.314 1.00 95.19 188 SER A O 1
ATOM 1495 N N . LYS A 1 189 ? -6.471 0.942 23.238 1.00 93.94 189 LYS A N 1
ATOM 1496 C CA . LYS A 1 189 ? -5.174 1.638 23.280 1.00 93.94 189 LYS A CA 1
ATOM 1497 C C . LYS A 1 189 ? -4.533 1.787 21.896 1.00 93.94 189 LYS A C 1
ATOM 1499 O O . LYS A 1 189 ? -3.659 2.640 21.737 1.00 93.94 189 LYS A O 1
ATOM 1504 N N . LEU A 1 190 ? -4.974 1.002 20.908 1.00 94.00 190 LEU A N 1
ATOM 1505 C CA . LEU A 1 190 ? -4.415 0.989 19.550 1.00 94.00 190 LEU A CA 1
ATOM 1506 C C . LEU A 1 190 ? -4.754 2.242 18.736 1.00 94.00 190 LEU A C 1
ATOM 1508 O O . LEU A 1 190 ? -4.040 2.559 17.789 1.00 94.00 190 LEU A O 1
ATOM 1512 N N . ILE A 1 191 ? -5.778 3.005 19.136 1.00 94.19 191 ILE A N 1
ATOM 1513 C CA . ILE A 1 191 ? -6.196 4.234 18.441 1.00 94.19 191 ILE A CA 1
ATOM 1514 C C . ILE A 1 191 ? -5.058 5.252 18.331 1.00 94.19 191 ILE A C 1
ATOM 1516 O O . ILE A 1 191 ? -4.941 5.947 17.325 1.00 94.19 191 ILE A O 1
ATOM 1520 N N . LYS A 1 192 ? -4.180 5.326 19.338 1.00 94.31 192 LYS A N 1
ATOM 1521 C CA . LYS A 1 192 ? -3.026 6.234 19.296 1.00 94.31 192 LYS A CA 1
ATOM 1522 C C . LYS A 1 192 ? -2.0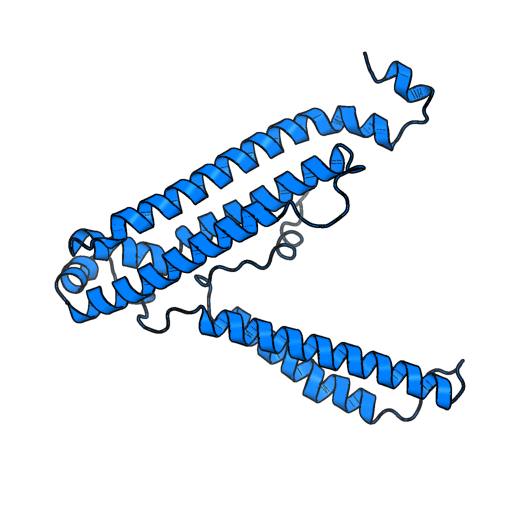51 5.857 18.181 1.00 94.31 192 LYS A C 1
ATOM 1524 O O . LYS A 1 192 ? -1.675 6.726 17.404 1.00 94.31 192 LYS A O 1
ATOM 1529 N N . SER A 1 193 ? -1.685 4.579 18.091 1.00 95.56 193 SER A N 1
ATOM 1530 C CA . SER A 1 193 ? -0.789 4.069 17.049 1.00 95.56 193 SER A CA 1
ATOM 1531 C C . SER A 1 193 ? -1.421 4.183 15.661 1.00 95.56 193 SER A C 1
ATOM 1533 O O . SER A 1 193 ? -0.778 4.665 14.737 1.00 95.56 193 SER A O 1
ATOM 1535 N N . CYS A 1 194 ? -2.711 3.854 15.537 1.00 94.19 194 CYS A N 1
ATOM 1536 C CA . CYS A 1 194 ? -3.468 4.018 14.296 1.00 94.19 194 CYS A CA 1
ATOM 1537 C C . CYS A 1 194 ? -3.476 5.477 13.801 1.00 94.19 194 CYS A C 1
ATOM 1539 O O . CYS A 1 194 ? -3.239 5.746 12.624 1.00 94.19 194 CYS A O 1
ATOM 1541 N N . ASN A 1 195 ? -3.734 6.435 14.695 1.00 93.94 195 ASN A N 1
ATOM 1542 C CA . ASN A 1 195 ? -3.725 7.855 14.340 1.00 93.94 195 ASN A CA 1
ATOM 1543 C C . ASN A 1 195 ? -2.330 8.330 13.925 1.00 93.94 195 ASN A C 1
ATOM 1545 O O . ASN A 1 195 ? -2.210 9.176 13.041 1.00 93.94 195 ASN A O 1
ATOM 1549 N N . GLU A 1 196 ? -1.281 7.796 14.549 1.00 96.00 196 GLU A N 1
ATOM 1550 C CA . GLU A 1 196 ? 0.095 8.139 14.209 1.00 96.00 196 GLU A CA 1
ATOM 1551 C C . GLU A 1 196 ? 0.473 7.655 12.804 1.00 96.00 196 GLU A C 1
ATOM 1553 O O . GLU A 1 196 ? 0.962 8.458 12.006 1.00 96.00 196 GLU A O 1
ATOM 1558 N N . VAL A 1 197 ? 0.182 6.397 12.451 1.00 94.62 197 VAL A N 1
ATOM 1559 C CA . VAL A 1 197 ? 0.458 5.895 11.093 1.00 94.62 197 VAL A CA 1
ATOM 1560 C C . VAL A 1 197 ? -0.365 6.640 10.038 1.00 94.62 197 VAL A C 1
ATOM 1562 O O . VAL A 1 197 ? 0.189 7.087 9.035 1.00 94.62 197 VAL A O 1
ATOM 1565 N N . HIS A 1 198 ? -1.647 6.915 10.304 1.00 93.25 198 HIS A N 1
ATOM 1566 C CA . HIS A 1 198 ? -2.501 7.694 9.399 1.00 93.25 198 HIS A CA 1
ATOM 1567 C C . HIS A 1 198 ? -1.963 9.123 9.195 1.00 93.25 198 HIS A C 1
ATOM 1569 O O . HIS A 1 198 ? -1.891 9.620 8.068 1.00 93.25 198 HIS A O 1
ATOM 1575 N N . ARG A 1 199 ? -1.502 9.783 10.265 1.00 95.94 199 ARG A N 1
ATOM 1576 C CA . ARG A 1 199 ? -0.875 11.110 10.182 1.00 95.94 199 ARG A CA 1
ATOM 1577 C C . ARG A 1 199 ? 0.380 11.092 9.307 1.00 95.94 199 ARG A C 1
ATOM 1579 O O . ARG A 1 199 ? 0.585 12.029 8.534 1.00 95.94 199 ARG A O 1
ATOM 1586 N N . ARG A 1 200 ? 1.220 10.059 9.422 1.00 96.12 200 ARG A N 1
ATOM 1587 C CA . ARG A 1 200 ? 2.431 9.912 8.595 1.00 96.12 200 ARG A CA 1
ATOM 1588 C C . ARG A 1 200 ? 2.082 9.728 7.117 1.00 96.12 200 ARG A C 1
ATOM 1590 O O . ARG A 1 200 ? 2.678 10.415 6.293 1.00 96.12 200 ARG A O 1
ATOM 1597 N N . VAL A 1 201 ? 1.059 8.932 6.798 1.00 94.44 201 VAL A N 1
ATOM 1598 C CA . VAL A 1 201 ? 0.548 8.788 5.421 1.00 94.44 201 VAL A CA 1
ATOM 1599 C C . VAL A 1 201 ? 0.059 10.127 4.859 1.00 94.44 201 VAL A C 1
ATOM 1601 O O . VAL A 1 201 ? 0.491 10.533 3.783 1.00 94.44 201 VAL A O 1
ATOM 1604 N N . ILE A 1 202 ? -0.770 10.872 5.603 1.00 95.38 202 ILE A N 1
ATOM 1605 C CA . ILE A 1 202 ? -1.257 12.199 5.173 1.00 95.38 202 ILE A CA 1
ATOM 1606 C C . ILE A 1 202 ? -0.096 13.169 4.924 1.00 95.38 202 ILE A C 1
ATOM 1608 O O . ILE A 1 202 ? -0.136 13.960 3.980 1.00 95.38 202 ILE A O 1
ATOM 1612 N N . ASN A 1 203 ? 0.923 13.147 5.783 1.00 95.81 203 ASN A N 1
ATOM 1613 C CA . ASN A 1 203 ? 2.102 13.984 5.602 1.00 95.81 203 ASN A CA 1
ATOM 1614 C C . ASN A 1 203 ? 2.863 13.613 4.322 1.00 95.81 203 ASN A C 1
ATOM 1616 O O . ASN A 1 203 ? 3.217 14.520 3.573 1.00 95.81 203 ASN A O 1
ATOM 1620 N N . GLY A 1 204 ? 3.036 12.317 4.045 1.00 93.75 204 GLY A N 1
ATOM 1621 C CA . GLY A 1 204 ? 3.663 11.834 2.814 1.00 93.75 204 GLY A CA 1
ATOM 1622 C C . GLY A 1 204 ? 2.906 12.251 1.551 1.00 93.75 204 GLY A C 1
ATOM 1623 O O . GLY A 1 204 ? 3.527 12.735 0.608 1.00 93.75 204 GLY A O 1
ATOM 1624 N N . VAL A 1 205 ? 1.565 12.186 1.555 1.00 94.00 205 VAL A N 1
ATOM 1625 C CA . VAL A 1 205 ? 0.736 12.714 0.449 1.00 94.00 205 VAL A CA 1
ATOM 1626 C C . VAL A 1 205 ? 1.017 14.197 0.224 1.00 94.00 205 VAL A C 1
ATOM 1628 O O . VAL A 1 205 ? 1.312 14.611 -0.895 1.00 94.00 205 VAL A O 1
ATOM 1631 N N . LYS A 1 206 ? 0.952 15.007 1.288 1.00 95.75 206 LYS A N 1
ATOM 1632 C CA . LYS A 1 206 ? 1.154 16.461 1.189 1.00 95.75 206 LYS A CA 1
ATOM 1633 C C . LYS A 1 206 ? 2.541 16.815 0.665 1.00 95.75 206 LYS A C 1
ATOM 1635 O O . LYS A 1 206 ? 2.662 17.713 -0.164 1.00 95.75 206 LYS A O 1
ATOM 1640 N N . GLU A 1 207 ? 3.567 16.137 1.165 1.00 95.19 207 GLU A N 1
ATOM 1641 C CA . GLU A 1 207 ? 4.948 16.327 0.730 1.00 95.19 207 GLU A CA 1
ATOM 1642 C C . GLU A 1 207 ? 5.110 15.966 -0.749 1.00 95.19 207 GLU A C 1
ATOM 1644 O O . GLU A 1 207 ? 5.588 16.785 -1.535 1.00 95.19 207 GLU A O 1
ATOM 1649 N N . ALA A 1 208 ? 4.638 14.782 -1.148 1.00 92.75 208 ALA A N 1
ATOM 1650 C CA . ALA A 1 208 ? 4.764 14.317 -2.520 1.00 92.75 208 ALA A CA 1
ATOM 1651 C C . ALA A 1 208 ? 3.992 15.203 -3.510 1.00 92.75 208 ALA A C 1
ATOM 1653 O O . ALA A 1 208 ? 4.526 15.554 -4.561 1.00 92.75 208 ALA A O 1
ATOM 1654 N N . GLU A 1 209 ? 2.777 15.640 -3.164 1.00 93.50 209 GLU A N 1
ATOM 1655 C CA . GLU A 1 209 ? 2.012 16.582 -3.986 1.00 93.50 209 GLU A CA 1
ATOM 1656 C C . GLU A 1 209 ? 2.702 17.944 -4.115 1.00 93.50 209 GLU A C 1
ATOM 1658 O O . GLU A 1 209 ? 2.719 18.525 -5.204 1.00 93.50 209 GLU A O 1
ATOM 1663 N N . ALA A 1 210 ? 3.248 18.479 -3.019 1.00 95.94 210 ALA A N 1
ATOM 1664 C CA . ALA A 1 210 ? 3.936 19.765 -3.035 1.00 95.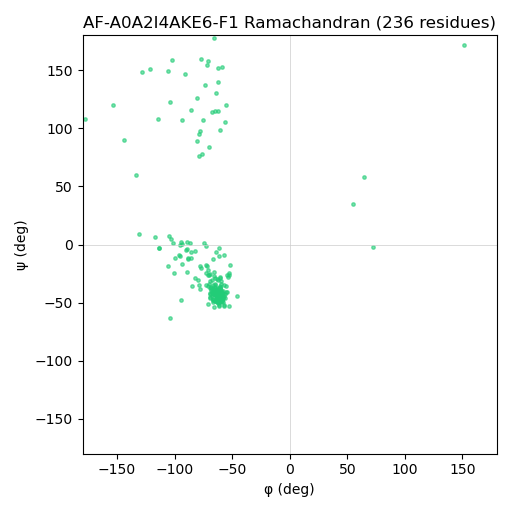94 210 ALA A CA 1
ATOM 1665 C C . ALA A 1 210 ? 5.183 19.711 -3.928 1.00 95.94 210 ALA A C 1
ATOM 1667 O O . ALA A 1 210 ? 5.354 20.574 -4.794 1.00 95.94 210 ALA A O 1
ATOM 1668 N N . ASN A 1 211 ? 5.997 18.666 -3.773 1.00 94.06 211 ASN A N 1
ATOM 1669 C CA . ASN A 1 211 ? 7.220 18.486 -4.548 1.00 94.06 211 ASN A CA 1
ATOM 1670 C C . ASN A 1 211 ? 6.917 18.209 -6.021 1.00 94.06 211 ASN A C 1
ATOM 1672 O O . ASN A 1 211 ? 7.489 18.862 -6.895 1.00 94.06 211 ASN A O 1
ATOM 1676 N N . PHE A 1 212 ? 5.944 17.344 -6.316 1.00 91.81 212 PHE A N 1
ATOM 1677 C CA . PHE A 1 212 ? 5.520 17.088 -7.690 1.00 91.81 212 PHE A CA 1
ATOM 1678 C C . PHE A 1 212 ? 5.012 18.363 -8.380 1.00 91.81 212 PHE A C 1
ATOM 1680 O O . PHE A 1 212 ? 5.400 18.646 -9.516 1.00 91.81 212 PHE A O 1
ATOM 1687 N N . ARG A 1 213 ? 4.192 19.180 -7.700 1.00 92.12 213 ARG A N 1
ATOM 1688 C CA . ARG A 1 213 ? 3.714 20.470 -8.239 1.00 92.12 213 ARG A CA 1
ATOM 1689 C C . ARG A 1 213 ? 4.860 21.444 -8.494 1.00 92.12 213 ARG A C 1
ATOM 1691 O O . ARG A 1 213 ? 4.869 22.102 -9.535 1.00 92.12 213 ARG A O 1
ATOM 1698 N N . TYR A 1 214 ? 5.804 21.538 -7.560 1.00 92.38 214 TYR A N 1
ATOM 1699 C CA . TYR A 1 214 ? 6.973 22.401 -7.695 1.00 92.38 214 TYR A CA 1
ATOM 1700 C C . TYR A 1 214 ? 7.829 21.989 -8.899 1.00 92.38 214 TYR A C 1
ATOM 1702 O O . TYR A 1 214 ? 8.066 22.808 -9.787 1.00 92.38 214 TYR A O 1
ATOM 1710 N N . LEU A 1 215 ? 8.203 20.714 -8.997 1.00 90.62 215 LEU A N 1
ATOM 1711 C CA . LEU A 1 215 ? 9.026 20.201 -10.095 1.00 90.62 215 LEU A CA 1
ATOM 1712 C C . LEU A 1 215 ? 8.311 20.291 -11.449 1.00 90.62 215 LEU A C 1
ATOM 1714 O O . LEU A 1 215 ? 8.915 20.714 -12.432 1.00 90.62 215 LEU A O 1
ATOM 1718 N N . SER A 1 216 ? 7.004 20.013 -11.493 1.00 88.69 216 SER A N 1
ATOM 1719 C CA . SER A 1 216 ? 6.191 20.184 -12.710 1.00 88.69 216 SER A CA 1
ATOM 1720 C C . SER A 1 216 ? 6.190 21.636 -13.207 1.00 88.69 216 SER A C 1
ATOM 1722 O O . SER A 1 216 ? 6.108 21.892 -14.406 1.00 88.69 216 SER A O 1
ATOM 1724 N N . SER A 1 217 ? 6.293 22.618 -12.302 1.00 89.88 217 SER A N 1
ATOM 1725 C CA . SER A 1 217 ? 6.394 24.031 -12.694 1.00 89.88 217 SER A CA 1
ATOM 1726 C C . SER A 1 217 ? 7.737 24.376 -13.353 1.00 89.88 217 SER A C 1
ATOM 1728 O O . SER A 1 217 ? 7.803 25.292 -14.176 1.00 89.88 217 SER A O 1
ATOM 1730 N N . LEU A 1 218 ? 8.789 23.614 -13.036 1.00 87.50 218 LEU A N 1
ATOM 1731 C CA . LEU A 1 218 ? 10.136 23.772 -13.584 1.00 87.50 218 LEU A CA 1
ATOM 1732 C C . LEU A 1 218 ? 10.354 22.973 -14.876 1.00 87.50 218 LEU A C 1
ATOM 1734 O O . LEU A 1 218 ? 11.180 23.381 -15.691 1.00 87.50 218 LEU A O 1
ATOM 1738 N N . GLU A 1 219 ? 9.577 21.908 -15.104 1.00 84.00 219 GLU A N 1
ATOM 1739 C CA . GLU A 1 219 ? 9.701 20.969 -16.234 1.00 84.00 219 GLU A CA 1
ATOM 1740 C C . GLU A 1 219 ? 9.883 21.669 -17.589 1.00 84.00 219 GLU A C 1
ATOM 1742 O O . GLU A 1 219 ? 10.787 21.334 -18.348 1.00 84.00 219 GLU A O 1
ATOM 1747 N N . LYS A 1 220 ? 9.100 22.720 -17.861 1.00 76.75 220 LYS A N 1
ATOM 1748 C CA . LYS A 1 220 ? 9.165 23.475 -19.127 1.00 76.75 220 LYS A CA 1
ATOM 1749 C C . LYS A 1 220 ? 10.522 24.132 -19.395 1.00 76.75 220 LYS A C 1
ATOM 1751 O O . LYS A 1 220 ? 10.868 24.346 -20.551 1.00 76.75 220 LYS A O 1
ATOM 1756 N N . HIS A 1 221 ? 11.269 24.473 -18.349 1.00 75.69 221 HIS A N 1
ATOM 1757 C CA . HIS A 1 221 ? 12.608 25.053 -18.467 1.00 75.69 221 HIS A CA 1
ATOM 1758 C C . HIS A 1 221 ? 13.660 23.952 -18.624 1.00 75.69 221 HIS A C 1
ATOM 1760 O O . HIS A 1 221 ? 14.612 24.102 -19.387 1.00 75.69 221 HIS A O 1
ATOM 1766 N N . CYS A 1 222 ? 13.458 22.820 -17.948 1.00 75.62 222 CYS A N 1
ATOM 1767 C CA . CYS A 1 222 ? 14.324 21.651 -18.052 1.00 75.62 222 CYS A CA 1
ATOM 1768 C C . CYS A 1 222 ? 14.185 20.933 -19.402 1.00 75.62 222 CYS A C 1
ATOM 1770 O O . CYS A 1 222 ? 15.143 20.326 -19.864 1.00 75.62 222 CYS A O 1
ATOM 1772 N N . ASP A 1 223 ? 13.040 21.052 -20.072 1.00 73.62 223 ASP A N 1
ATOM 1773 C CA . ASP A 1 223 ? 12.775 20.487 -21.400 1.00 73.62 223 ASP A CA 1
ATOM 1774 C C . ASP A 1 223 ? 13.800 20.925 -22.458 1.00 73.62 223 ASP A C 1
ATOM 1776 O O . ASP A 1 223 ? 14.186 20.137 -23.325 1.00 73.62 223 ASP A O 1
ATOM 1780 N N . HIS A 1 224 ? 14.280 22.168 -22.370 1.00 70.12 224 HIS A N 1
ATOM 1781 C CA . HIS A 1 224 ? 15.329 22.683 -23.249 1.00 70.12 224 HIS A CA 1
ATOM 1782 C C . HIS A 1 224 ? 16.663 21.953 -23.055 1.00 70.12 224 HIS A C 1
ATOM 1784 O O . HIS A 1 224 ? 17.416 21.829 -24.015 1.00 70.12 224 HIS A O 1
ATOM 1790 N N . LEU A 1 225 ? 16.939 21.429 -21.857 1.00 70.19 225 LEU A N 1
ATOM 1791 C CA . LEU A 1 225 ? 18.179 20.707 -21.561 1.00 70.19 225 LEU A CA 1
ATOM 1792 C C . LEU A 1 225 ? 18.244 19.337 -22.250 1.00 70.19 225 LEU A C 1
ATOM 1794 O O . LEU A 1 225 ? 19.333 18.817 -22.461 1.00 70.19 225 LEU A O 1
ATOM 1798 N N . TYR A 1 226 ? 17.092 18.770 -22.619 1.00 72.06 226 TYR A N 1
ATOM 1799 C CA . TYR A 1 226 ? 17.004 17.469 -23.290 1.00 72.06 226 TYR A CA 1
ATOM 1800 C C . TYR A 1 226 ? 16.789 17.574 -24.804 1.00 72.06 226 TYR A C 1
ATOM 1802 O O . TYR A 1 226 ? 17.087 16.629 -25.532 1.00 72.06 226 TYR A O 1
ATOM 1810 N N . LYS A 1 227 ? 16.224 18.689 -25.286 1.00 71.38 227 LYS A N 1
ATOM 1811 C CA . LYS A 1 227 ? 15.759 18.835 -26.680 1.00 71.38 227 LYS A CA 1
ATOM 1812 C C . LYS A 1 227 ? 16.658 19.711 -27.556 1.00 71.38 227 LYS A C 1
ATOM 1814 O O . LYS A 1 227 ? 16.552 19.625 -28.777 1.00 71.38 227 LYS A O 1
ATOM 1819 N N . ASN A 1 228 ? 17.509 20.542 -26.958 1.00 71.38 228 ASN A N 1
ATOM 1820 C CA . ASN A 1 228 ? 18.324 21.520 -27.677 1.00 71.38 228 ASN A CA 1
ATOM 1821 C C . ASN A 1 228 ? 19.793 21.084 -27.744 1.00 71.38 228 ASN A C 1
ATOM 1823 O O . ASN A 1 228 ? 20.296 20.414 -26.845 1.00 71.38 228 ASN A O 1
ATOM 1827 N N . ASP A 1 229 ? 20.493 21.469 -28.812 1.00 72.25 229 ASP A N 1
ATOM 1828 C CA . ASP A 1 229 ? 21.939 21.279 -28.902 1.00 72.25 229 ASP A CA 1
ATOM 1829 C C . ASP A 1 229 ? 22.677 22.241 -27.939 1.00 72.25 229 ASP A C 1
ATOM 1831 O O . ASP A 1 229 ? 22.137 23.294 -27.581 1.00 72.25 229 ASP A O 1
ATOM 1835 N N . PRO A 1 230 ? 23.926 21.944 -27.531 1.00 72.25 230 PRO A N 1
ATOM 1836 C CA . PRO A 1 230 ? 24.640 22.737 -26.527 1.00 72.25 230 PRO A CA 1
ATOM 1837 C C . PRO A 1 230 ? 24.752 24.237 -26.840 1.00 72.25 230 PRO A C 1
ATOM 1839 O O . PRO A 1 230 ? 24.858 25.045 -25.920 1.00 72.25 230 PRO A O 1
ATOM 1842 N N . VAL A 1 231 ? 24.717 24.634 -28.119 1.00 71.44 231 VAL A N 1
ATOM 1843 C CA . VAL A 1 231 ? 24.824 26.042 -28.532 1.00 71.44 231 VAL A CA 1
ATOM 1844 C C . VAL A 1 231 ? 23.497 26.776 -28.330 1.00 71.44 231 VAL A C 1
ATOM 1846 O O . VAL A 1 231 ? 23.492 27.924 -27.885 1.00 71.44 231 VAL A O 1
ATOM 1849 N N . SER A 1 232 ? 22.366 26.120 -28.597 1.00 69.38 232 SER A N 1
ATOM 1850 C CA . SER A 1 232 ? 21.031 26.691 -28.380 1.00 69.38 232 SER A CA 1
ATOM 1851 C C . SER A 1 232 ? 20.587 26.660 -26.909 1.00 69.38 232 SER A C 1
ATOM 1853 O O . SER A 1 232 ? 19.743 27.466 -26.512 1.00 69.38 232 SER A O 1
ATOM 1855 N N . MET A 1 233 ? 21.214 25.830 -26.065 1.00 68.38 233 MET A N 1
ATOM 1856 C CA . MET A 1 233 ? 21.011 25.832 -24.606 1.00 68.38 233 MET A CA 1
ATOM 1857 C C . MET A 1 233 ? 21.475 27.130 -23.923 1.00 68.38 233 MET A C 1
ATOM 1859 O O . MET A 1 233 ? 20.828 27.576 -22.977 1.00 68.38 233 MET A O 1
ATOM 1863 N N . VAL A 1 234 ? 22.544 27.775 -24.412 1.00 68.81 234 VAL A N 1
ATOM 1864 C CA . VAL A 1 234 ? 23.106 29.002 -23.804 1.00 68.81 234 VAL A CA 1
ATOM 1865 C C . VAL A 1 234 ? 22.111 30.169 -23.832 1.00 68.81 234 VAL A C 1
ATOM 1867 O O . VAL A 1 234 ? 22.127 31.003 -22.939 1.00 68.81 234 VAL A O 1
ATOM 1870 N N . GLY A 1 235 ? 21.219 30.224 -24.829 1.00 64.56 235 GLY A N 1
ATOM 1871 C CA . GLY A 1 235 ? 20.170 31.251 -24.914 1.00 64.56 235 GLY A CA 1
ATOM 1872 C C . GLY A 1 235 ? 18.889 30.920 -24.138 1.00 64.56 235 GLY A C 1
ATOM 1873 O O . GLY A 1 235 ? 18.022 31.781 -23.999 1.00 64.56 235 GLY A O 1
ATOM 1874 N N . ALA A 1 236 ? 18.746 29.678 -23.670 1.00 64.31 236 ALA A N 1
ATOM 1875 C CA . ALA A 1 236 ? 17.582 29.193 -22.931 1.00 64.31 236 ALA A CA 1
ATOM 1876 C C . ALA A 1 236 ? 17.746 29.300 -21.405 1.00 64.31 236 ALA A C 1
ATOM 1878 O O . ALA A 1 236 ? 16.752 29.211 -20.682 1.00 64.31 236 ALA A O 1
ATOM 1879 N N . ILE A 1 237 ? 18.981 29.478 -20.930 1.00 63.88 237 ILE A N 1
ATOM 1880 C CA . ILE A 1 237 ? 19.330 29.688 -19.525 1.00 63.88 237 ILE A CA 1
ATOM 1881 C C . ILE A 1 237 ? 19.652 31.186 -19.365 1.00 63.88 237 ILE A C 1
ATOM 1883 O O . ILE A 1 237 ? 20.500 31.673 -20.113 1.00 63.88 237 ILE A O 1
ATOM 1887 N N . PRO A 1 238 ? 18.958 31.927 -18.479 1.00 61.19 238 PRO A N 1
ATOM 1888 C CA . PRO A 1 238 ? 19.200 33.357 -18.276 1.00 61.19 238 PRO A CA 1
ATOM 1889 C C . PRO A 1 238 ? 20.617 33.686 -17.795 1.00 61.19 238 PRO A C 1
ATOM 1891 O O . PRO A 1 238 ? 21.191 32.871 -17.036 1.00 61.19 238 PRO A O 1
#

Solvent-accessible surface area (backbone atoms only — not comparable to full-atom values): 13882 Å² total; per-residue (Å²): 142,81,84,84,76,84,75,76,80,80,81,80,74,83,84,82,74,95,70,79,68,63,71,70,67,77,63,58,46,52,49,35,47,53,50,31,49,46,45,54,68,47,51,46,48,49,55,72,69,56,87,77,74,54,96,90,51,55,74,71,56,39,51,51,56,50,48,54,52,46,52,51,52,52,52,50,32,49,50,32,46,52,51,30,50,54,53,57,72,54,46,63,86,73,58,81,51,86,73,66,50,86,84,44,32,65,60,42,31,74,30,68,68,55,42,52,37,46,52,53,40,50,51,54,50,48,54,50,52,53,51,50,53,54,51,60,69,46,73,81,66,80,95,56,90,90,74,66,50,76,67,51,56,42,49,51,30,46,52,48,28,50,53,28,46,53,55,50,51,46,63,66,28,71,53,52,46,49,46,62,61,19,41,63,76,49,64,46,78,59,56,62,59,51,51,50,54,53,50,52,40,54,49,47,29,53,50,22,49,52,51,32,55,53,44,61,70,46,43,77,66,52,48,46,75,78,73,46,56,81,76,62,38,62,79,73,52,134

Foldseek 3Di:
DDDDDPDDDPPPPDPDDPLPQQLDDPVVLVVLLVVLCCLVVPVLVVLVPDQDDDPPDDSVVVVVVSVVVSVVSVVVSVVSVVVSVVSVVLDLPQDPLVPDDLVCLLVLLPDPSSLVSLVVNLVSSLVSLVVLLVVLVCLPDDDDPPPDPLVNQLVNLVVLLVSLVSVLVSCVRSSNVSSVSRNVSNVHPSVVSSVVSNVSSVVSNVVSVVSNVVSVVCVVLCVCVVPDDPVVNVVSPD

pLDDT: mean 78.42, std 17.84, range [30.14, 96.25]

Mean predicted aligned error: 12.45 Å

InterPro domains:
  IPR013594 Dynein heavy chain, tail [PF08385] (117-238)
  IPR026983 Dynein heavy chain [PTHR46532] (28-234)

Secondary structure (DSSP, 8-state):
---------STTSSSS-----S-S-THHHHHHHHHHHHIIIIIIHHHHH-----TTS-HHHHHHHHHHHHHHHHHHHHHHHHHHHHHHHTS-TT--GGG--TTTHHHHHT-HHHHHHHHHHHHHHHHHHHHHHHHHHHTT-SS-TTS--HHHHHHHHHHHHHHHHHHHHHTTSHHHHHHHHHTTTTT-TTHHHHHHHHHHHHHHHHHHHHHHHHHHHHHHHHHHHHHS-HHHHTTT--

Sequence (238 aa):
MEPQKNRVDRDSTHSFMGLDIVMQDGRDGELLKNTSDLISQVYISMLKKTTHGGEKMTAPQFQAVKQDYINSLENFTSFLTTAHESIQEKKCDTFDVRTLSPADNETAAHSPETVGKMEICMKVWIEQIEQALAEGDLLRTDDDDDDLGPQAELEHWRKRMYFFNDLLDQLKGPDFNAVLNVLPMASSKLIKSCNEVHRRVINGVKEAEANFRYLSSLEKHCDHLYKNDPVSMVGAIP

Organism: Austrofundulus limnaeus (NCBI:txid52670)

Radius of gyration: 25.02 Å; Cα contacts (8 Å, |Δi|>4): 162; chains: 1; bounding box: 51×64×64 Å

Nearest PDB structures (foldseek):
  8j07-assembly1_t0  TM=6.258E-01  e=5.945E-10  Homo sapiens
  8j07-assembly1_k8  TM=5.948E-01  e=6.862E-03  Homo sapiens
  8qae-assembly1_A  TM=2.880E-01  e=2.284E+00  synthetic construct